Protein AF-A0A803MHX6-F1 (afdb_monomer_lite)

Secondary structure (DSSP, 8-state):
--HHHHHHHHHHHHHHHHHS------SS-HHHHHHHHHTTHHHHTT-SS--HHHHHHHHHHHHH--SHHHHHHHHHHHHHHHHTSTT--HHHHHHHHHHTT---SS---TT--TTTTTTS--HHHHHHHHHHHHHHHHHS-----S--HHHHHHHHGGGHHHHHH-----HHHHHHHHHHHHH--SHHHHHHHHHHHHHHHHH-TT--HHHHHHHHHHTT---SS--STT--TTTT-TTTHHHHTTS-SS--

pLDDT: mean 70.1, std 17.52, range [28.67, 94.94]

Structure (mmCIF, N/CA/C/O backbone):
data_AF-A0A803MHX6-F1
#
_entry.id   AF-A0A803MHX6-F1
#
loop_
_atom_site.group_PDB
_atom_site.id
_atom_site.type_symbol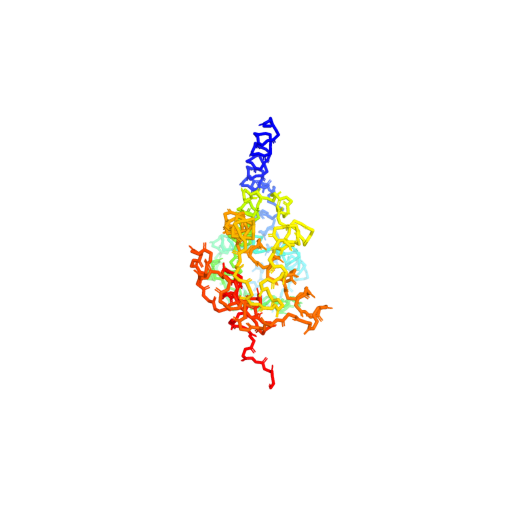
_atom_site.label_atom_id
_atom_site.label_alt_id
_atom_site.label_comp_id
_atom_site.label_asym_id
_atom_site.label_entity_id
_atom_site.label_seq_id
_atom_site.pdbx_PDB_ins_code
_atom_site.Cartn_x
_atom_site.Cartn_y
_atom_site.Cartn_z
_atom_site.occupancy
_atom_site.B_iso_or_equiv
_atom_site.auth_seq_id
_atom_site.auth_comp_id
_atom_site.auth_asym_id
_atom_site.auth_atom_id
_atom_site.pdbx_PDB_model_num
ATOM 1 N N . MET A 1 1 ? 0.413 21.557 -20.824 1.00 46.34 1 MET A N 1
ATOM 2 C CA . MET A 1 1 ? 0.886 22.165 -19.553 1.00 46.34 1 MET A CA 1
ATOM 3 C C . MET A 1 1 ? -0.230 22.762 -18.683 1.00 46.34 1 MET A C 1
ATOM 5 O O . MET A 1 1 ? 0.025 22.989 -17.513 1.00 46.34 1 MET A O 1
ATOM 9 N N . ALA A 1 2 ? -1.461 22.964 -19.183 1.00 40.88 2 ALA A N 1
ATOM 10 C CA . ALA A 1 2 ? -2.566 23.498 -18.371 1.00 40.88 2 ALA A CA 1
ATOM 11 C C . ALA A 1 2 ? -3.253 22.456 -17.456 1.00 40.88 2 ALA A C 1
ATOM 13 O O . ALA A 1 2 ? -3.789 22.815 -16.417 1.00 40.88 2 ALA A O 1
ATOM 14 N N . SER A 1 3 ? -3.207 21.162 -17.794 1.00 55.03 3 SER A N 1
ATOM 15 C CA . SER A 1 3 ? -3.986 20.115 -17.104 1.00 55.03 3 SER A CA 1
ATOM 16 C C . SER A 1 3 ? -3.414 19.684 -15.737 1.00 55.03 3 SER A C 1
ATOM 18 O O . SER A 1 3 ? -4.144 19.227 -14.862 1.00 55.03 3 SER A O 1
ATOM 20 N N . SER A 1 4 ? -2.113 19.889 -15.503 1.00 54.47 4 SER A N 1
ATOM 21 C CA . SER A 1 4 ? -1.442 19.481 -14.259 1.00 54.47 4 SER A CA 1
ATOM 22 C C . SER A 1 4 ? -1.784 20.373 -13.063 1.00 54.47 4 SER A C 1
ATOM 24 O O . SER A 1 4 ? -1.785 19.899 -11.929 1.00 54.47 4 SER A O 1
ATOM 26 N N . ALA A 1 5 ? -2.100 21.651 -13.299 1.00 54.19 5 ALA A N 1
ATOM 27 C CA . ALA A 1 5 ? -2.537 22.568 -12.250 1.00 54.19 5 ALA A CA 1
ATOM 28 C C . ALA A 1 5 ? -3.951 22.218 -11.763 1.00 54.19 5 ALA A C 1
ATOM 30 O O . ALA A 1 5 ? -4.177 22.150 -10.558 1.00 54.19 5 ALA A O 1
ATOM 31 N N . PHE A 1 6 ? -4.867 21.900 -12.687 1.00 58.47 6 PHE A N 1
ATOM 32 C CA . PHE A 1 6 ? -6.221 21.449 -12.354 1.00 58.47 6 PHE A CA 1
ATOM 33 C C . PHE A 1 6 ? -6.221 20.111 -11.610 1.00 58.47 6 PHE A C 1
ATOM 35 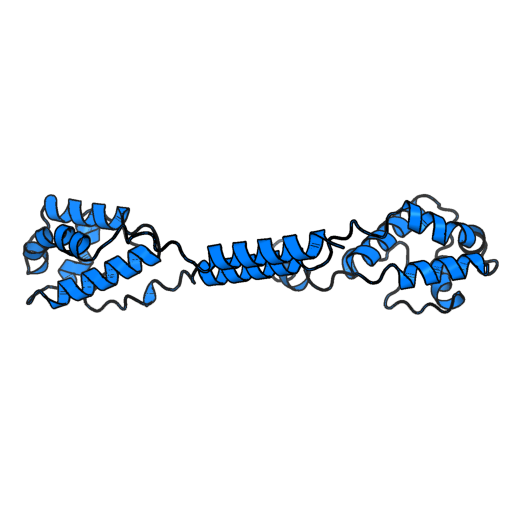O O . PHE A 1 6 ? -6.961 19.964 -10.643 1.00 58.47 6 PHE A O 1
ATOM 42 N N . LEU A 1 7 ? -5.350 19.167 -11.988 1.00 55.22 7 LEU A N 1
ATOM 43 C CA . LEU A 1 7 ? -5.236 17.877 -11.298 1.00 55.22 7 LEU A CA 1
ATOM 44 C C . LEU A 1 7 ? -4.686 18.028 -9.868 1.00 55.22 7 LEU A C 1
ATOM 46 O O . LEU A 1 7 ? -5.202 17.414 -8.939 1.00 55.22 7 LEU A O 1
ATOM 50 N N . LYS A 1 8 ? -3.682 18.895 -9.667 1.00 53.91 8 LYS A N 1
ATOM 51 C CA . LYS A 1 8 ? -3.151 19.225 -8.331 1.00 53.91 8 LYS A CA 1
ATOM 52 C C . LYS A 1 8 ? -4.200 19.895 -7.449 1.00 53.91 8 LYS A C 1
ATOM 54 O O . LYS A 1 8 ? -4.298 19.562 -6.272 1.00 53.91 8 LYS A O 1
ATOM 59 N N . LEU A 1 9 ? -4.989 20.805 -8.019 1.00 58.28 9 LEU A N 1
ATOM 60 C CA . LEU A 1 9 ? -6.058 21.495 -7.303 1.00 58.28 9 LEU A CA 1
ATOM 61 C C . LEU A 1 9 ? -7.204 20.530 -6.966 1.00 58.28 9 LEU A C 1
ATOM 63 O O . LEU A 1 9 ? -7.687 20.543 -5.842 1.00 58.28 9 LEU A O 1
ATOM 67 N N . ALA A 1 10 ? -7.561 19.618 -7.875 1.00 62.84 10 ALA A N 1
ATOM 68 C CA . ALA A 1 10 ? -8.545 18.565 -7.628 1.00 62.84 10 ALA A CA 1
ATOM 69 C C . ALA A 1 10 ? -8.086 17.572 -6.547 1.00 62.84 10 ALA A C 1
ATOM 71 O O . ALA A 1 10 ? -8.866 17.248 -5.657 1.00 62.84 10 ALA A O 1
ATOM 72 N N . CYS A 1 11 ? -6.820 17.136 -6.558 1.00 58.78 11 CYS A N 1
ATOM 73 C CA . CYS A 1 11 ? -6.251 16.300 -5.492 1.00 58.78 11 CYS A CA 1
ATOM 74 C C . CYS A 1 11 ? -6.199 17.030 -4.146 1.00 58.78 11 CYS A C 1
ATOM 76 O O . CYS A 1 11 ? -6.505 16.427 -3.122 1.00 58.78 11 CYS A O 1
ATOM 78 N N . ALA A 1 12 ? -5.842 18.316 -4.130 1.00 59.72 12 ALA A N 1
ATOM 79 C CA . ALA A 1 12 ? -5.844 19.120 -2.911 1.00 59.72 12 ALA A CA 1
ATOM 80 C C . ALA A 1 12 ? -7.266 19.309 -2.360 1.00 59.72 12 ALA A C 1
ATOM 82 O O . ALA A 1 12 ? -7.477 19.144 -1.165 1.00 59.72 12 ALA A O 1
ATOM 83 N N . VAL A 1 13 ? -8.251 19.571 -3.226 1.00 62.59 13 VAL A N 1
ATOM 84 C CA . VAL A 1 13 ? -9.670 19.673 -2.850 1.00 62.59 13 VAL A CA 1
ATOM 85 C C . VAL A 1 13 ? -10.211 18.325 -2.364 1.00 62.59 13 VAL A C 1
ATOM 87 O O . VAL A 1 13 ? -10.892 18.291 -1.345 1.00 62.59 13 VAL A O 1
ATOM 90 N N . LEU A 1 14 ? -9.857 17.210 -3.012 1.00 59.41 14 LEU A N 1
ATOM 91 C CA . LEU A 1 14 ? -10.190 15.858 -2.546 1.00 59.41 14 LEU A CA 1
ATOM 92 C C . LEU A 1 14 ? -9.554 15.558 -1.184 1.00 59.41 14 LEU A C 1
ATOM 94 O O . LEU A 1 14 ? -10.236 15.051 -0.301 1.00 59.41 14 LEU A O 1
ATOM 98 N N . MET A 1 15 ? -8.284 15.912 -0.968 1.00 56.22 15 MET A N 1
ATOM 99 C CA . MET A 1 15 ? -7.642 15.774 0.343 1.00 56.22 15 MET A CA 1
ATOM 100 C C . MET A 1 15 ? -8.303 16.666 1.397 1.00 56.22 15 MET A C 1
ATOM 102 O O . MET A 1 15 ? -8.534 16.203 2.510 1.00 56.22 15 MET A O 1
ATOM 106 N N . CYS A 1 16 ? -8.693 17.895 1.054 1.00 51.19 16 CYS A N 1
ATOM 107 C CA . CYS A 1 16 ? -9.491 18.741 1.937 1.00 51.19 16 CYS A CA 1
ATOM 108 C C . CYS A 1 16 ? -10.850 18.104 2.259 1.00 51.19 16 CYS A C 1
ATOM 110 O O . CYS A 1 16 ? -11.237 18.116 3.418 1.00 51.19 16 CYS A O 1
ATOM 112 N N . MET A 1 17 ? -11.534 17.471 1.300 1.00 53.25 17 MET A N 1
ATOM 113 C CA . MET A 1 17 ? -12.791 16.750 1.554 1.00 53.25 17 MET A CA 1
ATOM 114 C C . MET A 1 17 ? -12.619 15.457 2.363 1.00 53.25 17 MET A C 1
ATOM 116 O O . MET A 1 17 ? -13.567 15.033 3.008 1.00 53.25 17 MET A O 1
ATOM 120 N N . VAL A 1 18 ? -11.437 14.832 2.362 1.00 50.69 18 VAL A N 1
ATOM 121 C CA . VAL A 1 18 ? -11.137 13.666 3.219 1.00 50.69 18 VAL A CA 1
ATOM 122 C C . VAL A 1 18 ? -10.707 14.090 4.633 1.00 50.69 18 VAL A C 1
ATOM 124 O O . VAL A 1 18 ? -10.944 13.350 5.587 1.00 50.69 18 VAL A O 1
ATOM 127 N N . VAL A 1 19 ? -10.088 15.269 4.789 1.00 47.16 19 VAL A N 1
ATOM 128 C CA . VAL A 1 19 ? -9.685 15.845 6.092 1.00 47.16 19 VAL A CA 1
ATOM 129 C C . VAL A 1 19 ? -10.846 16.544 6.794 1.00 47.16 19 VAL A C 1
ATOM 131 O O . VAL A 1 19 ? -10.909 16.537 8.024 1.00 47.16 19 VAL A O 1
ATOM 134 N N . ILE A 1 20 ? -11.803 17.083 6.038 1.00 43.75 20 ILE A N 1
ATOM 135 C CA . ILE A 1 20 ? -13.135 17.346 6.566 1.00 43.75 20 ILE A CA 1
ATOM 136 C C . ILE A 1 20 ? -13.769 15.967 6.699 1.00 43.75 20 ILE A C 1
ATOM 138 O O . ILE A 1 20 ? -14.484 15.502 5.813 1.00 43.75 20 ILE A O 1
ATOM 142 N N . ALA A 1 21 ? -13.470 15.278 7.806 1.00 42.03 21 ALA A N 1
ATOM 143 C CA . ALA A 1 21 ? -14.357 14.234 8.281 1.00 42.03 21 ALA A CA 1
ATOM 144 C C . ALA A 1 21 ? -15.771 14.785 8.084 1.00 42.03 21 ALA A C 1
ATOM 146 O O . ALA A 1 21 ? -15.996 15.948 8.455 1.00 42.03 21 ALA A O 1
ATOM 147 N N . PRO A 1 22 ? -16.722 14.030 7.502 1.00 37.47 22 PRO A N 1
ATOM 148 C CA . PRO A 1 22 ? -18.087 14.381 7.787 1.00 37.47 22 PRO A CA 1
ATOM 149 C C . PRO A 1 22 ? -18.092 14.493 9.308 1.00 37.47 22 PRO A C 1
ATOM 151 O O . PRO A 1 22 ? -17.753 13.544 10.023 1.00 37.47 22 PRO A O 1
ATOM 154 N N . HIS A 1 23 ? -18.409 15.680 9.809 1.00 40.53 23 HIS A N 1
ATOM 155 C CA . HIS A 1 23 ? -19.139 15.760 11.046 1.00 40.53 23 HIS A CA 1
ATOM 156 C C . HIS A 1 23 ? -20.421 14.998 10.709 1.00 40.53 23 HIS A C 1
ATOM 158 O O . HIS A 1 23 ? -21.423 15.581 10.316 1.00 40.53 23 HIS A O 1
ATOM 164 N N . ALA A 1 24 ? -20.319 13.666 10.677 1.00 38.31 24 ALA A N 1
ATOM 165 C CA . ALA A 1 24 ? -21.435 12.779 10.723 1.00 38.31 24 ALA A CA 1
ATOM 166 C C . ALA A 1 24 ? -22.018 13.187 12.053 1.00 38.31 24 ALA A C 1
ATOM 168 O O . ALA A 1 24 ? -21.414 12.958 13.105 1.00 38.31 24 ALA A O 1
ATOM 169 N N . GLU A 1 25 ? -23.076 13.984 11.959 1.00 38.53 25 GLU A N 1
ATOM 170 C CA . GLU A 1 25 ? -23.939 14.324 13.063 1.00 38.53 25 GLU A CA 1
ATOM 171 C C . GLU A 1 25 ? -24.036 13.058 13.896 1.00 38.53 25 GLU A C 1
ATOM 173 O O . GLU A 1 25 ? -24.409 12.009 13.367 1.00 38.53 25 GLU A O 1
ATOM 178 N N . ALA A 1 26 ? -23.496 13.112 15.115 1.00 42.78 26 ALA A N 1
ATOM 179 C CA . ALA A 1 26 ? -23.246 11.925 15.905 1.00 42.78 26 ALA A CA 1
ATOM 180 C C . ALA A 1 26 ? -24.560 11.149 16.027 1.00 42.78 26 ALA A C 1
ATOM 182 O O . ALA A 1 26 ? -25.435 11.529 16.804 1.00 42.78 26 ALA A O 1
ATOM 183 N N . ALA A 1 27 ? -24.711 10.073 15.246 1.00 54.09 27 ALA A N 1
ATOM 184 C CA . ALA A 1 27 ? -25.903 9.233 15.301 1.00 54.09 27 ALA A CA 1
ATOM 185 C C . ALA A 1 27 ? -26.072 8.662 16.721 1.00 54.09 27 ALA A C 1
ATOM 187 O O . ALA A 1 27 ? -27.183 8.394 17.172 1.00 54.09 27 ALA A O 1
ATOM 188 N N . LEU A 1 28 ? -24.960 8.557 17.457 1.00 68.31 28 LEU A N 1
ATOM 189 C CA . LEU A 1 28 ? -24.906 8.279 18.881 1.00 68.31 28 LEU A CA 1
ATOM 190 C C . LEU A 1 28 ? -24.590 9.529 19.703 1.00 68.31 28 LEU A C 1
ATOM 192 O O . LEU A 1 28 ? -23.456 9.999 19.760 1.00 68.31 28 LEU A O 1
ATOM 196 N N . THR A 1 29 ? -25.595 10.010 20.428 1.00 79.88 29 THR A N 1
ATOM 197 C CA . THR A 1 29 ? -25.448 11.045 21.457 1.00 79.88 29 THR A CA 1
ATOM 198 C C . THR A 1 29 ? -25.485 10.432 22.853 1.00 79.88 29 THR A C 1
ATOM 200 O O . THR A 1 29 ? -26.153 9.420 23.082 1.00 79.88 29 THR A O 1
ATOM 203 N N . CYS A 1 30 ? -24.841 11.075 23.833 1.00 79.44 30 CYS A N 1
ATOM 204 C CA . CYS A 1 30 ? -24.903 10.608 25.221 1.00 79.44 30 CYS A CA 1
ATOM 205 C C . CYS A 1 30 ? -26.328 10.570 25.779 1.00 79.44 30 CYS A C 1
ATOM 207 O O . CYS A 1 30 ? -26.633 9.704 26.589 1.00 79.44 30 CYS A O 1
ATOM 209 N N . SER A 1 31 ? -27.224 11.441 25.309 1.00 79.94 31 SER A N 1
ATOM 210 C CA . SER A 1 31 ? -28.640 11.409 25.690 1.00 79.94 31 SER A CA 1
ATOM 211 C C . SER A 1 31 ? -29.326 10.108 25.265 1.00 79.94 31 SER A C 1
ATOM 213 O O . SER A 1 31 ? -30.117 9.556 26.028 1.00 79.94 31 SER A O 1
ATOM 215 N N . THR A 1 32 ? -28.986 9.588 24.081 1.00 80.62 32 THR A N 1
ATOM 216 C CA . THR A 1 32 ? -29.493 8.298 23.583 1.00 80.62 32 THR A CA 1
ATOM 217 C C . THR A 1 32 ? -28.956 7.152 24.437 1.00 80.62 32 THR A C 1
ATOM 219 O O . THR A 1 32 ? -29.725 6.334 24.933 1.00 80.62 32 THR A O 1
ATOM 222 N N . VAL A 1 33 ? -27.652 7.173 24.728 1.00 82.38 33 VAL A N 1
ATOM 223 C CA . VAL A 1 33 ? -26.986 6.171 25.575 1.00 82.38 33 VAL A CA 1
ATOM 224 C C . VAL A 1 33 ? -27.574 6.118 26.984 1.00 82.38 33 VAL A C 1
ATOM 226 O O . VAL A 1 33 ? -27.885 5.043 27.496 1.00 82.38 33 VAL A O 1
ATOM 229 N N . THR A 1 34 ? -27.770 7.277 27.608 1.00 82.69 34 THR A N 1
ATOM 230 C CA . THR A 1 34 ? -28.359 7.372 28.946 1.00 82.69 34 THR A CA 1
ATOM 231 C C . THR A 1 34 ? -29.802 6.879 28.952 1.00 82.69 34 THR A C 1
ATOM 233 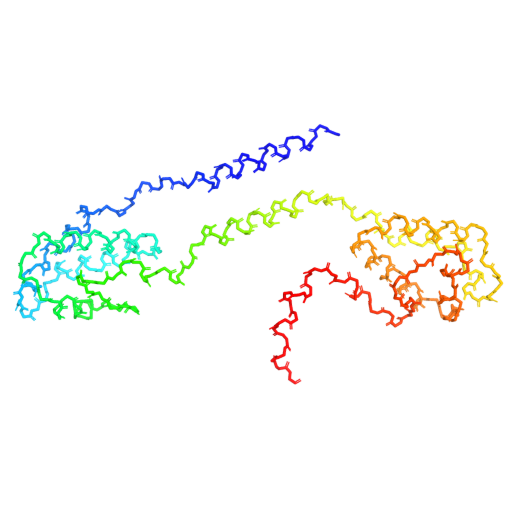O O . THR A 1 34 ? -30.197 6.175 29.878 1.00 82.69 34 THR A O 1
ATOM 236 N N . LYS A 1 35 ? -30.585 7.193 27.913 1.00 83.56 35 LYS A N 1
ATOM 237 C CA . LYS A 1 35 ? -31.969 6.719 27.777 1.00 83.56 35 LYS A CA 1
ATOM 238 C C . LYS A 1 35 ? -32.038 5.193 27.684 1.00 83.56 35 LYS A C 1
ATOM 240 O O . LYS A 1 35 ? -32.853 4.590 28.380 1.00 83.56 35 LYS A O 1
ATOM 245 N N . ASP A 1 36 ? -31.168 4.585 26.882 1.00 82.75 36 ASP A N 1
ATOM 246 C CA . ASP A 1 36 ? -31.127 3.132 26.684 1.00 82.75 36 ASP A CA 1
ATOM 247 C C . ASP A 1 36 ? -30.695 2.375 27.956 1.00 82.75 36 ASP A C 1
ATOM 249 O O . ASP A 1 36 ? -31.149 1.258 28.201 1.00 82.75 36 ASP A O 1
ATOM 253 N N . ILE A 1 37 ? -29.865 2.990 28.808 1.00 84.25 37 ILE A N 1
ATOM 254 C CA . ILE A 1 37 ? -29.356 2.389 30.058 1.00 84.25 37 ILE A CA 1
ATOM 255 C C . ILE A 1 37 ? -30.213 2.742 31.280 1.00 84.25 37 ILE A C 1
ATOM 257 O O . ILE A 1 37 ? -30.131 2.056 32.299 1.00 84.25 37 ILE A O 1
ATOM 261 N N . ALA A 1 38 ? -31.075 3.761 31.210 1.00 85.75 38 ALA A N 1
ATOM 262 C CA . ALA A 1 38 ? -31.893 4.198 32.346 1.00 85.75 38 ALA A CA 1
ATOM 263 C C . ALA A 1 38 ? -32.719 3.049 32.954 1.00 85.75 38 ALA A C 1
ATOM 265 O O . ALA A 1 38 ? -32.806 2.911 34.173 1.00 85.75 38 ALA A O 1
ATOM 266 N N . GLN A 1 39 ? -33.251 2.166 32.105 1.00 87.31 39 GLN A N 1
ATOM 267 C CA . GLN A 1 39 ? -34.034 0.997 32.524 1.00 87.31 39 GLN A CA 1
ATOM 268 C C . GLN A 1 39 ? -33.186 -0.106 33.183 1.00 87.31 39 GLN A C 1
ATOM 270 O O . GLN A 1 39 ? -33.729 -1.023 33.796 1.00 87.31 39 GLN A O 1
ATOM 275 N N . CYS A 1 40 ? -31.858 -0.026 33.081 1.00 86.75 40 CYS A N 1
ATOM 276 C CA . CYS A 1 40 ? -30.922 -0.966 33.688 1.00 86.75 40 CYS A CA 1
ATOM 277 C C . CYS A 1 40 ? -30.521 -0.587 35.116 1.00 86.75 40 CYS A C 1
ATOM 279 O O . CYS A 1 40 ? -29.974 -1.432 35.822 1.00 86.75 40 CYS A O 1
ATOM 281 N N . ILE A 1 41 ? -30.797 0.644 35.568 1.00 87.81 41 ILE A N 1
ATOM 282 C CA . ILE A 1 41 ? -30.322 1.156 36.864 1.00 87.81 41 ILE A CA 1
ATOM 283 C C . ILE A 1 41 ? -30.757 0.251 38.024 1.00 87.81 41 ILE A C 1
ATOM 285 O O . ILE A 1 41 ? -29.935 -0.068 38.877 1.00 87.81 41 ILE A O 1
ATOM 289 N N . SER A 1 42 ? -32.002 -0.232 38.041 1.00 88.12 42 SER A N 1
ATOM 290 C CA . SER A 1 42 ? -32.497 -1.109 39.115 1.00 88.12 42 SER A CA 1
ATOM 291 C C . SER A 1 42 ? -31.700 -2.412 39.233 1.00 88.12 42 SER A C 1
ATOM 293 O O . SER A 1 42 ? -31.364 -2.839 40.335 1.00 88.12 42 SER A O 1
ATOM 295 N N . TYR A 1 43 ? -31.335 -3.023 38.103 1.00 89.00 43 TYR A N 1
ATOM 296 C CA . TYR A 1 43 ? -30.475 -4.208 38.087 1.00 89.00 43 TYR A CA 1
ATOM 297 C C . TYR A 1 43 ? -29.035 -3.863 38.484 1.00 89.00 43 TYR A C 1
ATOM 299 O O . TYR A 1 43 ? -28.428 -4.551 39.304 1.00 89.00 43 TYR A O 1
ATOM 307 N N . LEU A 1 44 ? -28.505 -2.761 37.950 1.00 88.12 44 LEU A N 1
ATOM 308 C CA . LEU A 1 44 ? -27.147 -2.307 38.237 1.00 88.12 44 LEU A CA 1
ATOM 309 C C . LEU A 1 44 ? -26.944 -1.908 39.704 1.00 88.12 44 LEU A C 1
ATOM 311 O O . LEU A 1 44 ? -25.816 -1.951 40.172 1.00 88.12 44 LEU A O 1
ATOM 315 N N . LYS A 1 45 ? -28.003 -1.557 40.443 1.00 88.31 45 LYS A N 1
ATOM 316 C CA . LYS A 1 45 ? -27.952 -1.258 41.886 1.00 88.31 45 LYS A CA 1
ATOM 317 C C . LYS A 1 45 ? -28.180 -2.474 42.793 1.00 88.31 45 LYS A C 1
ATOM 319 O O . LYS A 1 45 ? -28.322 -2.306 44.000 1.00 88.31 45 LYS A O 1
ATOM 324 N N . GLY A 1 46 ? -28.234 -3.682 42.231 1.00 86.12 46 GLY A N 1
ATOM 325 C CA . GLY A 1 46 ? -28.354 -4.923 43.003 1.00 86.12 46 GLY A CA 1
ATOM 326 C C . GLY A 1 46 ? -29.594 -5.761 42.704 1.00 86.12 46 GLY A C 1
ATOM 327 O O . GLY A 1 46 ? -29.758 -6.805 43.325 1.00 86.12 46 GLY A O 1
ATOM 328 N N . GLY A 1 47 ? -30.439 -5.368 41.745 1.00 88.38 47 GLY A N 1
ATOM 329 C CA . GLY A 1 47 ? -31.574 -6.191 41.325 1.00 88.38 47 GLY A CA 1
ATOM 330 C C . GLY A 1 47 ? -31.162 -7.583 40.821 1.00 88.38 47 GLY A C 1
ATOM 331 O O . GLY A 1 47 ? -30.041 -7.803 40.342 1.00 88.38 47 GLY A O 1
ATOM 332 N N . ASP A 1 48 ? -32.080 -8.544 40.916 1.00 86.25 48 ASP A N 1
ATOM 333 C CA . ASP A 1 48 ? -31.809 -9.948 40.589 1.00 86.25 48 ASP A CA 1
ATOM 334 C C . ASP A 1 48 ? -31.575 -10.185 39.092 1.00 86.25 48 ASP A C 1
ATOM 336 O O . ASP A 1 48 ? -30.669 -10.934 38.711 1.00 86.25 48 ASP A O 1
ATOM 340 N N . SER A 1 49 ? -32.354 -9.523 38.229 1.00 88.94 49 SER A N 1
ATOM 341 C CA . SER A 1 49 ? -32.257 -9.653 36.769 1.00 88.94 49 SER A CA 1
ATOM 342 C C . SER A 1 49 ? -32.582 -8.353 36.021 1.00 88.94 49 SER A C 1
ATOM 344 O O . SER A 1 49 ? -33.351 -7.532 36.526 1.00 88.94 49 SER A O 1
ATOM 346 N N . PRO A 1 50 ? -31.982 -8.137 34.833 1.00 90.75 50 PRO A N 1
ATOM 347 C CA . PRO A 1 50 ? -32.318 -7.005 33.980 1.00 90.75 50 PRO A CA 1
ATOM 348 C C . PRO A 1 50 ? -33.728 -7.162 33.403 1.00 90.75 50 PRO A C 1
ATOM 350 O O . PRO A 1 50 ? -34.158 -8.270 33.094 1.00 90.75 50 PRO A O 1
ATOM 353 N N . SER A 1 51 ? -34.438 -6.045 33.245 1.00 92.12 51 SER A N 1
ATOM 354 C CA . SER A 1 51 ? -35.733 -6.023 32.563 1.00 92.12 51 SER A CA 1
ATOM 355 C C . SER A 1 51 ? -35.574 -6.210 31.050 1.00 92.12 51 SER A C 1
ATOM 357 O O . SER A 1 51 ? -34.522 -5.905 30.480 1.00 92.12 51 SER A O 1
ATOM 359 N N . ASP A 1 52 ? -36.646 -6.617 30.368 1.00 90.81 52 ASP A N 1
ATOM 360 C CA . ASP A 1 52 ? -36.658 -6.698 28.901 1.00 90.81 52 ASP A CA 1
ATOM 361 C C . ASP A 1 52 ? -36.373 -5.341 28.246 1.00 90.81 52 ASP A C 1
ATOM 363 O O . ASP A 1 52 ? -35.675 -5.261 27.231 1.00 90.81 52 ASP A O 1
ATOM 367 N N . ALA A 1 53 ? -36.853 -4.255 28.860 1.00 89.62 53 ALA A N 1
ATOM 368 C CA . ALA A 1 53 ? -36.574 -2.892 28.420 1.00 89.62 53 ALA A CA 1
ATOM 369 C C . ALA A 1 53 ? -35.079 -2.552 28.538 1.00 89.62 53 ALA A C 1
ATOM 371 O O . ALA A 1 53 ? -34.500 -2.002 27.602 1.00 89.62 53 ALA A O 1
ATOM 372 N N . CYS A 1 54 ? -34.433 -2.944 29.642 1.00 91.06 54 CYS A N 1
ATOM 373 C CA . CYS A 1 54 ? -32.988 -2.802 29.807 1.00 91.06 54 CYS A CA 1
ATOM 374 C C . CYS A 1 54 ? -32.224 -3.583 28.730 1.00 91.06 54 CYS A C 1
ATOM 376 O O . CYS A 1 54 ? -31.365 -3.030 28.043 1.00 91.06 54 CYS A O 1
ATOM 378 N N . CYS A 1 55 ? -32.563 -4.855 28.519 1.00 92.44 55 CYS A N 1
ATOM 379 C CA . CYS A 1 55 ? -31.875 -5.664 27.518 1.00 92.44 55 CYS A CA 1
ATOM 380 C C . CYS A 1 55 ? -32.120 -5.193 26.083 1.00 92.44 55 CYS A C 1
ATOM 382 O O . CYS A 1 55 ? -31.228 -5.316 25.241 1.00 92.44 55 CYS A O 1
ATOM 384 N N . SER A 1 56 ? -33.286 -4.614 25.804 1.00 90.81 56 SER A N 1
ATOM 385 C CA . SER A 1 56 ? -33.567 -3.960 24.525 1.00 90.81 56 SER A CA 1
ATOM 386 C C . SER A 1 56 ? -32.656 -2.751 24.317 1.00 90.81 56 SER A C 1
ATOM 388 O O . SER A 1 56 ? -32.021 -2.657 23.270 1.00 90.81 56 SER A O 1
ATOM 390 N N . GLY A 1 57 ? -32.490 -1.898 25.333 1.00 87.56 57 GLY A N 1
ATOM 391 C CA . GLY A 1 57 ? -31.548 -0.775 25.293 1.00 87.56 57 GLY A CA 1
ATOM 392 C C . GLY A 1 57 ? -30.101 -1.218 25.052 1.00 87.56 57 GLY A C 1
ATOM 393 O O . GLY A 1 57 ? -29.423 -0.687 24.176 1.00 87.56 57 GLY A O 1
ATOM 394 N N . VAL A 1 58 ? -29.638 -2.270 25.735 1.00 87.88 58 VAL A N 1
ATOM 395 C CA . VAL A 1 58 ? -28.284 -2.828 25.530 1.00 87.88 58 VAL A CA 1
ATOM 396 C C . VAL A 1 58 ? -28.090 -3.355 24.100 1.00 87.88 58 VAL A C 1
ATOM 398 O O . VAL A 1 58 ? -27.032 -3.152 23.499 1.00 87.88 58 VAL A O 1
ATOM 401 N N . LYS A 1 59 ? -29.102 -4.011 23.518 1.00 87.25 59 LYS A N 1
ATOM 402 C CA . LYS A 1 59 ? -29.061 -4.488 22.123 1.00 87.25 59 LYS A CA 1
ATOM 403 C C . LYS A 1 59 ? -29.052 -3.333 21.123 1.00 87.25 59 LYS A C 1
ATOM 405 O O . LYS A 1 59 ? -28.272 -3.377 20.171 1.00 87.25 59 LYS A O 1
ATOM 410 N N . THR A 1 60 ? -29.858 -2.299 21.355 1.00 85.44 60 THR A N 1
ATOM 411 C CA . THR A 1 60 ? -29.855 -1.068 20.553 1.00 85.44 60 THR A CA 1
ATOM 412 C C . THR A 1 60 ? -28.480 -0.419 20.582 1.00 85.44 60 THR A C 1
ATOM 414 O O . THR A 1 60 ? -27.911 -0.154 19.526 1.00 85.44 60 THR A O 1
ATOM 417 N N . LEU A 1 61 ? -27.874 -0.281 21.764 1.00 82.50 61 LEU A N 1
ATOM 418 C CA . LEU A 1 61 ? -26.527 0.271 21.898 1.00 82.50 61 LEU A CA 1
ATOM 419 C C . LEU A 1 61 ? -25.477 -0.543 21.152 1.00 82.50 61 LEU A C 1
ATOM 421 O O . LEU A 1 61 ? -24.615 0.043 20.508 1.00 82.50 61 LEU A O 1
ATOM 425 N N . LYS A 1 62 ? -25.564 -1.877 21.169 1.00 83.12 62 LYS A N 1
ATOM 426 C CA . LYS A 1 62 ? -24.685 -2.735 20.359 1.00 83.12 62 LYS A CA 1
ATOM 427 C C . LYS A 1 62 ? -24.840 -2.455 18.859 1.00 83.12 62 LYS A C 1
ATOM 429 O O . LYS A 1 62 ? -23.843 -2.434 18.145 1.00 83.12 62 LYS A O 1
ATOM 434 N N . SER A 1 63 ? -26.073 -2.270 18.387 1.00 81.44 63 SER A N 1
ATOM 435 C CA . SER A 1 63 ? -26.361 -1.983 16.976 1.00 81.44 63 SER A CA 1
ATOM 436 C C . SER A 1 63 ? -25.850 -0.605 16.562 1.00 81.44 63 SER A C 1
ATOM 438 O O . SER A 1 63 ? -25.277 -0.455 15.484 1.00 81.44 63 SER A O 1
ATOM 440 N N . LEU A 1 64 ? -26.043 0.398 17.418 1.00 76.88 64 LEU A N 1
ATOM 441 C CA . LEU A 1 64 ? -25.597 1.763 17.167 1.00 76.88 64 LEU A CA 1
ATOM 442 C C . LEU A 1 64 ? -24.069 1.880 17.267 1.00 76.88 64 LEU A C 1
ATOM 444 O O . LEU A 1 64 ? -23.445 2.531 16.438 1.00 76.88 64 LEU A O 1
ATOM 448 N N . ALA A 1 65 ? -23.441 1.195 18.226 1.00 75.75 65 ALA A N 1
ATOM 449 C CA . ALA A 1 65 ? -21.993 1.182 18.432 1.00 75.75 65 ALA A CA 1
ATOM 450 C C . ALA A 1 65 ? -21.272 0.201 17.490 1.00 75.75 65 ALA A C 1
ATOM 452 O O . ALA A 1 65 ? -20.487 -0.652 17.918 1.00 75.75 65 ALA A O 1
ATOM 453 N N . SER A 1 66 ? -21.546 0.307 16.189 1.00 73.00 66 SER A N 1
ATOM 454 C CA . SER A 1 66 ? -20.969 -0.581 15.175 1.00 73.00 66 SER A CA 1
ATOM 455 C C . SER A 1 66 ? -19.527 -0.204 14.820 1.00 73.00 66 SER A C 1
ATOM 457 O O . SER A 1 66 ? -18.696 -1.090 14.596 1.00 73.00 66 SER A O 1
ATOM 459 N N . THR A 1 67 ? -19.189 1.089 14.830 1.00 69.12 67 THR A N 1
ATOM 460 C CA . THR A 1 67 ? -17.841 1.573 14.494 1.00 69.12 67 THR A CA 1
ATOM 461 C C . THR A 1 67 ? -16.965 1.787 15.739 1.00 69.12 67 THR A C 1
ATOM 463 O O . THR A 1 67 ? -17.479 1.924 16.850 1.00 69.12 67 THR A O 1
ATOM 466 N N . PRO A 1 68 ? -15.625 1.817 15.605 1.00 68.12 68 PRO A N 1
ATOM 467 C CA . PRO A 1 68 ? -14.727 2.150 16.717 1.00 68.12 68 PRO A CA 1
ATOM 468 C C . PRO A 1 68 ? -14.989 3.533 17.329 1.00 68.12 68 PRO A C 1
ATOM 470 O O . PRO A 1 68 ? -14.862 3.704 18.541 1.00 68.12 68 PRO A O 1
ATOM 473 N N . GLU A 1 69 ? -15.370 4.508 16.505 1.00 70.69 69 GLU A N 1
ATOM 474 C CA . GLU A 1 69 ? -15.693 5.869 16.939 1.00 70.69 69 GLU A CA 1
ATOM 475 C C . GLU A 1 69 ? -16.990 5.879 17.751 1.00 70.69 69 GLU A C 1
ATOM 477 O O . GLU A 1 69 ? -17.009 6.401 18.866 1.00 70.69 69 GLU A O 1
ATOM 482 N N . ASP A 1 70 ? -18.025 5.188 17.273 1.00 75.31 70 ASP A N 1
ATOM 483 C CA . ASP A 1 70 ? -19.289 5.033 17.997 1.00 75.31 70 ASP A CA 1
ATOM 484 C C . ASP A 1 70 ? -19.108 4.290 19.324 1.00 75.31 70 ASP A C 1
ATOM 486 O O . ASP A 1 70 ? -19.668 4.687 20.344 1.00 75.31 70 ASP A O 1
ATOM 490 N N . LYS A 1 71 ? -18.276 3.240 19.347 1.00 76.75 71 LYS A N 1
ATOM 491 C CA . LYS A 1 71 ? -17.924 2.505 20.575 1.00 76.75 71 LYS A CA 1
ATOM 492 C C . LYS A 1 71 ? -17.222 3.401 21.584 1.00 76.75 71 LYS A C 1
ATOM 494 O O . LYS A 1 71 ? -17.517 3.320 22.776 1.00 76.75 71 LYS A O 1
ATOM 499 N N . LYS A 1 72 ? -16.317 4.271 21.124 1.00 74.19 72 LYS A N 1
ATOM 500 C CA . LYS A 1 72 ? -15.627 5.242 21.981 1.00 74.19 72 LYS A CA 1
ATOM 501 C C . LYS A 1 72 ? -16.608 6.269 22.542 1.00 74.19 72 LYS A C 1
ATOM 503 O O . LYS A 1 72 ? -16.585 6.531 23.744 1.00 74.19 72 LYS A O 1
ATOM 508 N N . THR A 1 73 ? -17.490 6.806 21.703 1.00 79.25 73 THR A N 1
ATOM 509 C CA . THR A 1 73 ? -18.539 7.745 22.117 1.00 79.25 73 THR A CA 1
ATOM 510 C C . THR A 1 73 ? -19.472 7.100 23.135 1.00 79.25 73 THR A C 1
ATOM 512 O O . THR A 1 73 ? -19.617 7.622 24.238 1.00 79.25 73 THR A O 1
ATOM 515 N N . ALA A 1 74 ? -20.013 5.920 22.832 1.00 79.88 74 ALA A N 1
ATOM 516 C CA . ALA A 1 74 ? -20.862 5.165 23.746 1.00 79.88 74 ALA A CA 1
ATOM 517 C C . ALA A 1 74 ? -20.150 4.871 25.076 1.00 79.88 74 ALA A C 1
ATOM 519 O O . ALA A 1 74 ? -20.730 5.111 26.128 1.00 79.88 74 ALA A O 1
ATOM 520 N N . CYS A 1 75 ? -18.882 4.442 25.056 1.00 79.62 75 CYS A N 1
ATOM 521 C CA . CYS A 1 75 ? -18.099 4.197 26.272 1.00 79.62 75 CYS A CA 1
ATOM 522 C C . CYS A 1 75 ? -17.957 5.456 27.138 1.00 79.62 75 CYS A C 1
ATOM 524 O O . CYS A 1 75 ? -18.218 5.410 28.340 1.00 79.62 75 CYS A O 1
ATOM 526 N N . ASN A 1 76 ? -17.604 6.594 26.535 1.00 79.50 76 ASN A N 1
ATOM 527 C CA . ASN A 1 76 ? -17.477 7.858 27.263 1.00 79.50 76 ASN A CA 1
ATOM 528 C C . ASN A 1 76 ? -18.819 8.306 27.853 1.00 79.50 76 ASN A C 1
ATOM 530 O O . ASN A 1 76 ? -18.878 8.695 29.017 1.00 79.50 76 ASN A O 1
ATOM 534 N N . CYS A 1 77 ? -19.905 8.186 27.088 1.00 82.69 77 CYS A N 1
ATOM 535 C CA . CYS A 1 77 ? -21.247 8.505 27.563 1.00 82.69 77 CYS A CA 1
ATOM 536 C C . CYS A 1 77 ? -21.684 7.593 28.719 1.00 82.69 77 CYS A C 1
ATOM 538 O O . CYS A 1 77 ? -22.208 8.083 29.717 1.00 82.69 77 CYS A O 1
ATOM 540 N N . LEU A 1 78 ? -21.426 6.284 28.620 1.00 82.00 78 LEU A N 1
ATOM 541 C CA . LEU A 1 78 ? -21.698 5.312 29.683 1.00 82.00 78 LEU A CA 1
ATOM 542 C C . LEU A 1 78 ? -20.898 5.620 30.946 1.00 82.00 78 LEU A C 1
ATOM 544 O O . LEU A 1 78 ? -21.443 5.537 32.042 1.00 82.00 78 LEU A O 1
ATOM 548 N N . LYS A 1 79 ? -19.629 6.013 30.804 1.00 78.31 79 LYS A N 1
ATOM 549 C CA . LYS A 1 79 ? -18.776 6.416 31.927 1.00 78.31 79 LYS A CA 1
ATOM 550 C C . LYS A 1 79 ? -19.336 7.645 32.642 1.00 78.31 79 LYS A C 1
ATOM 552 O O . LYS A 1 79 ? -19.432 7.644 33.866 1.00 78.31 79 LYS A O 1
ATOM 557 N N . THR A 1 80 ? -19.748 8.668 31.894 1.00 79.69 80 THR A N 1
ATOM 558 C CA . THR A 1 80 ? -20.385 9.864 32.465 1.00 79.69 80 THR A CA 1
ATOM 559 C C . THR A 1 80 ? -21.711 9.524 33.144 1.00 79.69 80 THR A C 1
ATOM 561 O O . THR A 1 80 ? -21.932 9.940 34.277 1.00 79.69 80 THR A O 1
ATOM 564 N N . ALA A 1 81 ? -22.563 8.721 32.501 1.00 80.88 81 ALA A N 1
ATOM 565 C CA . ALA A 1 81 ? -23.833 8.286 33.078 1.00 80.88 81 ALA A CA 1
ATOM 566 C C . ALA A 1 81 ? -23.629 7.460 34.359 1.00 80.88 81 ALA A C 1
ATOM 568 O O . ALA A 1 81 ? -24.328 7.674 35.346 1.00 80.88 81 ALA A O 1
ATOM 569 N N . ALA A 1 82 ? -22.634 6.568 34.377 1.00 79.88 82 ALA A N 1
ATOM 570 C CA . ALA A 1 82 ? -22.281 5.780 35.554 1.00 79.88 82 ALA A CA 1
ATOM 571 C C . ALA A 1 82 ? -21.777 6.659 36.706 1.00 79.88 82 ALA A C 1
ATOM 573 O O . ALA A 1 82 ? -22.125 6.414 37.855 1.00 79.88 82 ALA A O 1
ATOM 574 N N . ALA A 1 83 ? -21.018 7.718 36.410 1.00 79.81 83 ALA A N 1
ATOM 575 C CA . ALA A 1 83 ? -20.587 8.684 37.420 1.00 79.81 83 ALA A CA 1
ATOM 576 C C . ALA A 1 83 ? -21.760 9.483 38.022 1.00 79.81 83 ALA A C 1
ATOM 578 O O . ALA A 1 83 ? -21.672 9.934 39.161 1.00 79.81 83 ALA A O 1
ATOM 579 N N . SER A 1 84 ? -22.862 9.649 37.283 1.00 79.38 84 SER A N 1
ATOM 580 C CA . SER A 1 84 ? -24.074 10.324 37.768 1.00 79.38 84 SER A CA 1
ATOM 581 C C . SER A 1 84 ? -24.977 9.444 38.641 1.00 79.38 84 SER A C 1
ATOM 583 O O . SER A 1 84 ? -25.946 9.953 39.202 1.00 79.38 84 SER A O 1
ATOM 585 N N . VAL A 1 85 ? -24.692 8.143 38.777 1.00 79.25 85 VAL A N 1
ATOM 586 C CA . VAL A 1 85 ? -25.513 7.208 39.561 1.00 79.25 85 VAL A CA 1
ATOM 587 C C . VAL A 1 85 ? -24.682 6.585 40.680 1.00 79.25 85 VAL A C 1
ATOM 589 O O . VAL A 1 85 ? -23.737 5.838 40.445 1.00 79.25 85 VAL A O 1
ATOM 592 N N . SER A 1 86 ? -25.065 6.853 41.927 1.00 80.75 86 SER A N 1
ATOM 593 C CA . SER A 1 86 ? -24.426 6.253 43.097 1.00 80.75 86 SER A CA 1
ATOM 594 C C . SER A 1 86 ? -24.948 4.838 43.381 1.00 80.75 86 SER A C 1
ATOM 596 O O . SER A 1 86 ? -26.131 4.528 43.195 1.00 80.75 86 SER A O 1
ATOM 598 N N . GLY A 1 87 ? -24.052 3.974 43.869 1.00 82.25 87 GLY A N 1
ATOM 599 C CA . GLY A 1 87 ? -24.380 2.602 44.272 1.00 82.25 87 GLY A CA 1
ATOM 600 C C . GLY A 1 87 ? -24.521 1.609 43.116 1.00 82.25 87 GLY A C 1
ATOM 601 O O . GLY A 1 87 ? -25.284 0.656 43.242 1.00 82.25 87 GLY A O 1
ATOM 602 N N . LEU A 1 88 ? -23.835 1.836 41.991 1.00 84.06 88 LEU A N 1
ATOM 603 C CA . LEU A 1 88 ? -23.739 0.847 40.916 1.00 84.06 88 LEU A CA 1
ATOM 604 C C . LEU A 1 88 ? -22.783 -0.291 41.302 1.00 84.06 88 LEU A C 1
ATOM 606 O O . LEU A 1 88 ? -21.666 -0.052 41.760 1.00 84.06 88 LEU A O 1
ATOM 610 N N . ASP A 1 89 ? -23.204 -1.522 41.043 1.00 80.75 89 ASP A N 1
ATOM 611 C CA . ASP A 1 89 ? -22.415 -2.736 41.201 1.00 80.75 89 ASP A CA 1
ATOM 612 C C . ASP A 1 89 ? -21.670 -3.048 39.890 1.00 80.75 89 ASP A C 1
ATOM 614 O O . ASP A 1 89 ? -22.265 -3.354 38.850 1.00 80.75 89 ASP A O 1
ATOM 618 N N . ALA A 1 90 ? -20.337 -2.968 39.935 1.00 78.12 90 ALA A N 1
ATOM 619 C CA . ALA A 1 90 ? -19.475 -3.219 38.781 1.00 78.12 90 ALA A CA 1
ATOM 620 C C . ALA A 1 90 ? -19.554 -4.673 38.274 1.00 78.12 90 ALA A C 1
ATOM 622 O O . ALA A 1 90 ? -19.415 -4.916 37.074 1.00 78.12 90 ALA A O 1
ATOM 623 N N . THR A 1 91 ? -19.827 -5.635 39.158 1.00 81.06 91 THR A N 1
ATOM 624 C CA . THR A 1 91 ? -19.997 -7.054 38.810 1.00 81.06 91 THR A CA 1
ATOM 625 C C . THR A 1 91 ? -21.289 -7.252 38.026 1.00 81.06 91 THR A C 1
ATOM 627 O O . THR A 1 91 ? -21.307 -7.937 37.001 1.00 81.06 91 THR A O 1
ATOM 630 N N . LYS A 1 92 ? -22.377 -6.600 38.458 1.00 84.62 92 LYS A N 1
ATOM 631 C CA . LYS A 1 92 ? -23.657 -6.602 37.731 1.00 84.62 92 LYS A CA 1
ATOM 632 C C . LYS A 1 92 ? -23.514 -5.917 36.373 1.00 84.62 92 LYS A C 1
ATOM 634 O O . LYS A 1 92 ? -24.023 -6.452 35.389 1.00 84.62 92 LYS A O 1
ATOM 639 N N . ALA A 1 93 ? -22.786 -4.799 36.301 1.00 82.31 93 ALA A N 1
ATOM 640 C CA . ALA A 1 93 ? -22.490 -4.106 35.045 1.00 82.31 93 ALA A CA 1
ATOM 641 C C . ALA A 1 93 ? -21.734 -5.001 34.046 1.00 82.31 93 ALA A C 1
ATOM 643 O O . ALA A 1 93 ? -22.140 -5.095 32.889 1.00 82.31 93 ALA A O 1
ATOM 644 N N . ALA A 1 94 ? -20.708 -5.726 34.501 1.00 80.75 94 ALA A N 1
ATOM 645 C CA . ALA A 1 94 ? -19.949 -6.653 33.659 1.00 80.75 94 ALA A CA 1
ATOM 646 C C . ALA A 1 94 ? -20.779 -7.869 33.203 1.00 80.75 94 ALA A C 1
ATOM 648 O O . ALA A 1 94 ? -20.607 -8.359 32.087 1.00 80.75 94 ALA A O 1
ATOM 649 N N . ALA A 1 95 ? -21.711 -8.345 34.036 1.00 84.56 95 ALA A N 1
ATOM 650 C CA . ALA A 1 95 ? -22.593 -9.469 33.712 1.00 84.56 95 ALA A CA 1
ATOM 651 C C . ALA A 1 95 ? -23.780 -9.091 32.804 1.00 84.56 95 ALA A C 1
ATOM 653 O O . ALA A 1 95 ? -24.4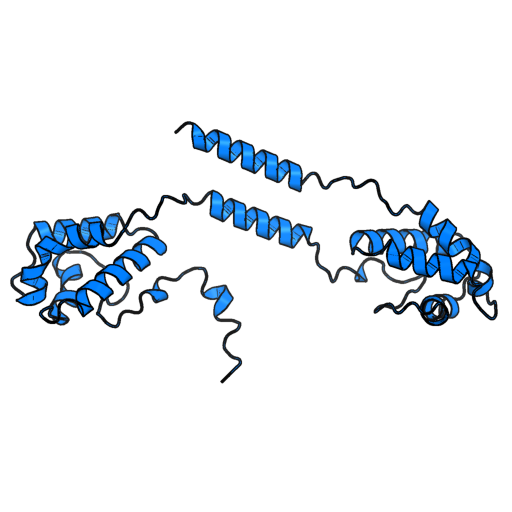12 -9.975 32.216 1.00 84.56 95 ALA A O 1
ATOM 654 N N . LEU A 1 96 ? -24.110 -7.799 32.694 1.00 86.00 96 LEU A N 1
ATOM 655 C CA . LEU A 1 96 ? -25.298 -7.318 31.989 1.00 86.00 96 LEU A CA 1
ATOM 656 C C . LEU A 1 96 ? -25.338 -7.720 30.500 1.00 86.00 96 LEU A C 1
ATOM 658 O O . LEU A 1 96 ? -26.367 -8.259 30.086 1.00 86.00 96 LEU A O 1
ATOM 662 N N . PRO A 1 97 ? -24.268 -7.544 29.689 1.00 83.94 97 PRO A N 1
ATOM 663 C CA . PRO A 1 97 ? -24.298 -7.941 28.280 1.00 83.94 97 PRO A CA 1
ATOM 664 C C . PRO A 1 97 ? -24.604 -9.431 28.112 1.00 83.94 97 PRO A C 1
ATOM 666 O O . PRO A 1 97 ? -25.490 -9.795 27.341 1.00 83.94 97 PRO A O 1
ATOM 669 N N . GLY A 1 98 ? -23.951 -10.283 28.911 1.00 86.19 98 GLY A N 1
ATOM 670 C CA . GLY A 1 98 ? -24.173 -11.728 28.903 1.00 86.19 98 GLY A CA 1
ATOM 671 C C . GLY A 1 98 ? -25.612 -12.104 29.257 1.00 86.19 98 GLY A C 1
ATOM 672 O O . GLY A 1 98 ? -26.232 -12.885 28.537 1.00 86.19 98 GLY A O 1
ATOM 673 N N . LYS A 1 99 ? -26.188 -11.491 30.302 1.00 88.31 99 LYS A N 1
ATOM 674 C CA . LYS A 1 99 ? -27.596 -11.716 30.683 1.00 88.31 99 LYS A CA 1
ATOM 675 C C . LYS A 1 99 ? -28.597 -11.248 29.628 1.00 88.31 99 LYS A C 1
ATOM 677 O O . LYS A 1 99 ? -29.668 -11.830 29.518 1.00 88.31 99 LYS A O 1
ATOM 682 N N . CYS A 1 100 ? -28.243 -10.243 28.833 1.00 89.12 100 CYS A N 1
ATOM 683 C CA . CYS A 1 100 ? -29.074 -9.751 27.736 1.00 89.12 100 CYS A CA 1
ATOM 684 C C . CYS A 1 100 ? -28.833 -10.469 26.395 1.00 89.12 100 CYS A C 1
ATOM 686 O O . CYS A 1 100 ? -29.386 -10.056 25.370 1.00 89.12 100 CYS A O 1
ATOM 688 N N . GLY A 1 101 ? -28.016 -11.531 26.371 1.00 86.88 101 GLY A N 1
ATOM 689 C CA . GLY A 1 101 ? -27.686 -12.278 25.152 1.00 86.88 101 GLY A CA 1
ATOM 690 C C . GLY A 1 101 ? -26.792 -11.499 24.181 1.00 86.88 101 GLY A C 1
ATOM 691 O O . GLY A 1 101 ? -26.775 -11.770 22.981 1.00 86.88 101 GLY A O 1
ATOM 692 N N . VAL A 1 102 ? -26.067 -10.500 24.680 1.00 83.06 102 VAL A N 1
ATOM 693 C CA . VAL A 1 102 ? -25.147 -9.666 23.911 1.00 83.06 102 VAL A CA 1
ATOM 694 C C . VAL A 1 102 ? -23.717 -10.105 24.209 1.00 83.06 102 VAL A C 1
ATOM 696 O O . VAL A 1 102 ? -23.159 -9.810 25.261 1.00 83.06 102 VAL A O 1
ATOM 699 N N . SER A 1 103 ? -23.111 -10.810 23.253 1.00 73.44 103 SER A N 1
ATOM 700 C CA . SER A 1 103 ? -21.686 -11.140 23.304 1.00 73.44 103 SER A CA 1
ATOM 701 C C . SER A 1 103 ? -20.854 -9.948 22.833 1.00 73.44 103 SER A C 1
ATOM 703 O O . SER A 1 103 ? -21.086 -9.408 21.744 1.00 73.44 103 SER A O 1
ATOM 705 N N . ILE A 1 104 ? -19.907 -9.532 23.671 1.00 66.38 104 ILE A N 1
ATOM 706 C CA . ILE A 1 104 ? -18.948 -8.463 23.400 1.00 66.38 104 ILE A CA 1
ATOM 707 C C . ILE A 1 104 ? -17.555 -9.039 23.685 1.00 66.38 104 ILE A C 1
ATOM 709 O O . ILE A 1 104 ? -17.372 -9.663 24.729 1.00 66.38 104 ILE A O 1
ATOM 713 N N . PRO A 1 105 ? -16.563 -8.841 22.798 1.00 58.50 105 PRO A N 1
ATOM 714 C CA . PRO A 1 105 ? -15.213 -9.384 22.976 1.00 58.50 105 PRO A CA 1
ATOM 715 C C . PRO A 1 105 ? -14.379 -8.642 24.039 1.00 58.50 105 PRO A C 1
ATOM 717 O O . PRO A 1 105 ? -13.183 -8.885 24.156 1.00 58.50 105 PRO A O 1
ATOM 720 N N . TYR A 1 106 ? -14.978 -7.720 24.796 1.00 59.09 106 TYR A N 1
ATOM 721 C CA . TYR A 1 106 ? -14.317 -6.940 25.839 1.00 59.09 106 TYR A CA 1
ATOM 722 C C . TYR A 1 106 ? -15.236 -6.745 27.050 1.00 59.09 106 TYR A C 1
ATOM 724 O O . TYR A 1 106 ? -16.461 -6.720 26.922 1.00 59.09 106 TYR A O 1
ATOM 732 N N . SER A 1 107 ? -14.630 -6.598 28.231 1.00 52.41 107 SER A N 1
ATOM 733 C CA . SER A 1 107 ? -15.346 -6.410 29.496 1.00 52.41 107 SER A CA 1
ATOM 734 C C . SER A 1 107 ? -15.718 -4.939 29.712 1.00 52.41 107 SER A C 1
ATOM 736 O O . SER A 1 107 ? -14.882 -4.045 29.544 1.00 52.41 107 SER A O 1
ATOM 738 N N . ILE A 1 108 ? -16.974 -4.681 30.084 1.00 57.94 108 ILE A N 1
ATOM 739 C CA . ILE A 1 108 ? -17.483 -3.341 30.399 1.00 57.94 108 ILE A CA 1
ATOM 740 C C . ILE A 1 108 ? -17.450 -3.166 31.918 1.00 57.94 108 ILE A C 1
ATOM 742 O O . ILE A 1 108 ? -18.195 -3.819 32.642 1.00 57.94 108 ILE A O 1
ATOM 746 N N . SER A 1 109 ? -16.599 -2.265 32.394 1.00 56.38 109 SER A N 1
ATOM 747 C CA . SER A 1 109 ? -16.514 -1.828 33.784 1.00 56.38 109 SER A CA 1
ATOM 748 C C . SER A 1 109 ? -16.709 -0.306 33.846 1.00 56.38 109 SER A C 1
ATOM 750 O O . SER A 1 109 ? -16.272 0.399 32.932 1.00 56.38 109 SER A O 1
ATOM 752 N N . PRO A 1 110 ? -17.312 0.246 34.917 1.00 53.19 110 PRO A N 1
ATOM 753 C CA . PRO A 1 110 ? -17.385 1.696 35.146 1.00 53.19 110 PRO A CA 1
ATOM 754 C C . PRO A 1 110 ? -16.010 2.388 35.164 1.00 53.19 110 PRO A C 1
ATOM 756 O O . PRO A 1 110 ? -15.910 3.595 34.952 1.00 53.19 110 PRO A O 1
ATOM 759 N N . GLN A 1 111 ? -14.946 1.618 35.412 1.00 54.22 111 GLN A N 1
ATOM 760 C CA . GLN A 1 111 ? -13.555 2.070 35.386 1.00 54.22 111 GLN A CA 1
ATOM 761 C C . GLN A 1 111 ? -12.816 1.681 34.099 1.00 54.22 111 GLN A C 1
ATOM 763 O O . GLN A 1 111 ? -11.618 1.938 33.996 1.00 54.22 111 GLN A O 1
ATOM 768 N N . THR A 1 112 ? -13.492 1.062 33.123 1.00 62.22 112 THR A N 1
ATOM 769 C CA . THR A 1 112 ? -12.864 0.680 31.856 1.00 62.22 112 THR A CA 1
ATOM 770 C C . THR A 1 112 ? -12.288 1.917 31.188 1.00 62.22 112 THR A C 1
ATOM 772 O O . THR A 1 112 ? -12.977 2.912 30.950 1.00 62.22 112 THR A O 1
ATOM 775 N N . ASP A 1 113 ? -11.000 1.841 30.869 1.00 59.94 113 ASP A N 1
ATOM 776 C CA . ASP A 1 113 ? -10.354 2.840 30.044 1.00 59.94 113 ASP A CA 1
ATOM 777 C C . ASP A 1 113 ? -10.940 2.763 28.629 1.00 59.94 113 ASP A C 1
ATOM 779 O O . ASP A 1 113 ? -10.641 1.853 27.850 1.00 59.94 113 ASP A O 1
ATOM 783 N N . CYS A 1 114 ? -11.796 3.733 28.299 1.00 65.62 114 CYS A N 1
ATOM 784 C CA . CYS A 1 114 ? -12.398 3.892 26.976 1.00 65.62 114 CYS A CA 1
ATOM 785 C C . CYS A 1 114 ? -11.356 4.129 25.866 1.00 65.62 114 CYS A C 1
ATOM 787 O O . CYS A 1 114 ? -11.705 4.141 24.684 1.00 65.62 114 CYS A O 1
ATOM 789 N N . SER A 1 115 ? -10.079 4.283 26.229 1.00 58.56 115 SER A N 1
ATOM 790 C CA . SER A 1 115 ? -8.940 4.338 25.316 1.00 58.56 115 SER A CA 1
ATOM 791 C C . SER A 1 115 ? -8.486 2.950 24.855 1.00 58.56 115 SER A C 1
ATOM 793 O O . SER A 1 115 ? -7.872 2.844 23.807 1.00 58.56 115 SER A O 1
ATOM 795 N N . ASN A 1 116 ? -8.799 1.850 25.548 1.00 50.28 116 ASN A N 1
ATOM 796 C CA . ASN A 1 116 ? -8.209 0.544 25.205 1.00 50.28 116 ASN A CA 1
ATOM 797 C C . ASN A 1 116 ? -8.976 -0.255 24.127 1.00 50.28 116 ASN A C 1
ATOM 799 O O . ASN A 1 116 ? -8.545 -1.326 23.712 1.00 50.28 116 ASN A O 1
ATOM 803 N N . SER A 1 117 ? -10.078 0.290 23.590 1.00 46.81 117 SER A N 1
ATOM 804 C CA . SER A 1 117 ? -10.638 -0.163 22.298 1.00 46.81 117 SER A CA 1
ATOM 805 C C . SER A 1 117 ? -9.874 0.403 21.083 1.00 46.81 117 SER A C 1
ATOM 807 O O . SER A 1 117 ? -10.257 0.154 19.942 1.00 46.81 117 SER A O 1
ATOM 809 N N . LEU A 1 118 ? -8.774 1.142 21.307 1.00 45.06 118 LEU A N 1
ATOM 810 C CA . LEU A 1 118 ? -7.936 1.776 20.277 1.00 45.06 118 LEU A CA 1
ATOM 811 C C . LEU A 1 118 ? -6.910 0.846 19.602 1.00 45.06 118 LEU A C 1
ATOM 813 O O . LEU A 1 118 ? -6.112 1.330 18.805 1.00 45.06 118 LEU A O 1
ATOM 817 N N . ASN A 1 119 ? -6.953 -0.474 19.815 1.00 41.53 119 ASN A N 1
ATOM 818 C CA . ASN A 1 119 ? -6.199 -1.410 18.961 1.00 41.53 119 ASN A CA 1
ATOM 819 C C . ASN A 1 119 ? -6.894 -1.723 17.625 1.00 41.53 119 ASN A C 1
ATOM 821 O O . ASN A 1 119 ? -6.422 -2.554 16.856 1.00 41.53 119 ASN A O 1
ATOM 825 N N . MET A 1 120 ? -7.965 -1.007 17.281 1.00 40.12 120 MET A N 1
ATOM 826 C CA . MET A 1 120 ? -8.226 -0.687 15.881 1.00 40.12 120 MET A CA 1
ATOM 827 C C . MET A 1 120 ? -7.696 0.715 15.651 1.00 40.12 120 MET A C 1
ATOM 829 O O . MET A 1 120 ? -8.431 1.698 15.747 1.00 40.12 120 MET A O 1
ATOM 833 N N . ALA A 1 121 ? -6.387 0.777 15.398 1.00 41.22 121 ALA A N 1
ATOM 834 C CA . ALA A 1 121 ? -5.726 1.938 14.844 1.00 41.22 121 ALA A CA 1
ATOM 835 C C . ALA A 1 121 ? -6.637 2.540 13.778 1.00 41.22 121 ALA A C 1
ATOM 837 O O . ALA A 1 121 ? -6.923 1.924 12.750 1.00 41.22 121 ALA A O 1
ATOM 838 N N . SER A 1 122 ? -7.148 3.715 14.126 1.00 48.62 122 SER A N 1
ATOM 839 C CA . SER A 1 122 ? -7.621 4.763 13.250 1.00 48.62 122 SER A CA 1
ATOM 840 C C . SER A 1 122 ? -7.439 4.403 11.778 1.00 48.62 122 SER A C 1
ATOM 842 O O . SER A 1 122 ? -6.356 4.544 11.202 1.00 48.62 122 SER A O 1
ATOM 844 N N . SER A 1 123 ? -8.532 3.968 11.148 1.00 50.19 123 SER A N 1
ATOM 845 C CA . SER A 1 123 ? -8.610 3.942 9.693 1.00 50.19 123 SER A CA 1
ATOM 846 C C . SER A 1 123 ? -8.339 5.327 9.112 1.00 50.19 123 SER A C 1
ATOM 848 O O . SER A 1 123 ? -8.104 5.393 7.923 1.00 50.19 123 SER A O 1
ATOM 850 N N . ALA A 1 124 ? -8.291 6.419 9.887 1.00 50.84 124 ALA A N 1
ATOM 851 C CA . ALA A 1 124 ? -7.775 7.687 9.394 1.00 50.84 124 ALA A CA 1
ATOM 852 C C . ALA A 1 124 ? -6.257 7.646 9.171 1.00 50.84 124 ALA A C 1
ATOM 854 O O . ALA A 1 124 ? -5.822 8.142 8.151 1.00 50.84 124 ALA A O 1
ATOM 855 N N . ILE A 1 125 ? -5.439 7.001 10.014 1.00 53.81 125 ILE A N 1
ATOM 856 C CA . ILE A 1 125 ? -3.986 6.892 9.761 1.00 53.81 125 ILE A CA 1
ATOM 857 C C . ILE A 1 125 ? -3.721 5.973 8.568 1.00 53.81 125 ILE A C 1
ATOM 859 O O . ILE A 1 125 ? -2.929 6.330 7.705 1.00 53.81 125 ILE A O 1
ATOM 863 N N . LEU A 1 126 ? -4.420 4.835 8.466 1.00 49.75 126 LEU A N 1
ATOM 864 C CA . LEU A 1 126 ? -4.300 3.950 7.302 1.00 49.75 126 LEU A CA 1
ATOM 865 C C . LEU A 1 126 ? -4.899 4.579 6.036 1.00 49.75 126 LEU A C 1
ATOM 867 O O . LEU A 1 126 ? -4.306 4.438 4.979 1.00 49.75 126 LEU A O 1
ATOM 871 N N . ARG A 1 127 ? -6.023 5.307 6.111 1.00 52.81 127 ARG A N 1
ATOM 872 C CA . ARG A 1 127 ? -6.604 6.034 4.963 1.00 52.81 127 ARG A CA 1
ATOM 873 C C . ARG A 1 127 ? -5.778 7.246 4.576 1.00 52.81 127 ARG A C 1
ATOM 875 O O . ARG A 1 127 ? -5.658 7.485 3.390 1.00 52.81 127 ARG A O 1
ATOM 882 N N . VAL A 1 128 ? -5.196 7.982 5.521 1.00 54.75 128 VAL A N 1
ATOM 883 C CA . VAL A 1 128 ? -4.274 9.095 5.254 1.00 54.75 128 VAL A CA 1
ATOM 884 C C . VAL A 1 128 ? -2.984 8.543 4.674 1.00 54.75 128 VAL A C 1
ATOM 886 O O . VAL A 1 128 ? -2.549 9.047 3.655 1.00 54.75 128 VAL A O 1
ATOM 889 N N . LEU A 1 129 ? -2.421 7.458 5.214 1.00 62.00 129 LEU A N 1
ATOM 890 C CA . LEU A 1 129 ? -1.285 6.773 4.597 1.00 62.00 129 LEU A CA 1
ATOM 891 C C . LEU A 1 129 ? -1.645 6.256 3.206 1.00 62.00 129 LEU A C 1
ATOM 893 O O . LEU A 1 129 ? -0.911 6.542 2.277 1.00 62.00 129 LEU A O 1
ATOM 897 N N . CYS A 1 130 ? -2.774 5.574 3.009 1.00 52.19 130 CYS A N 1
ATOM 898 C CA . CYS A 1 130 ? -3.212 5.103 1.693 1.00 52.19 130 CYS A CA 1
ATOM 899 C C . CYS A 1 130 ? -3.513 6.256 0.730 1.00 52.19 130 CYS A C 1
ATOM 901 O O . CYS A 1 130 ? -3.158 6.148 -0.432 1.00 52.19 130 CYS A O 1
ATOM 903 N N . ALA A 1 131 ? -4.113 7.361 1.173 1.00 57.25 131 ALA A N 1
ATOM 904 C CA . ALA A 1 131 ? -4.416 8.530 0.346 1.00 57.25 131 ALA A CA 1
ATOM 905 C C . ALA A 1 131 ? -3.158 9.336 0.019 1.00 57.25 131 ALA A C 1
ATOM 907 O O . ALA A 1 131 ? -3.021 9.804 -1.104 1.00 57.25 131 ALA A O 1
ATOM 908 N N . VAL A 1 132 ? -2.215 9.451 0.957 1.00 62.00 132 VAL A N 1
ATOM 909 C CA . VAL A 1 132 ? -0.884 10.031 0.739 1.00 62.00 132 VAL A CA 1
ATOM 910 C C . VAL A 1 132 ? -0.075 9.130 -0.187 1.00 62.00 132 VAL A C 1
ATOM 912 O O . VAL A 1 132 ? 0.529 9.636 -1.118 1.00 62.00 132 VAL A O 1
ATOM 915 N N . ILE A 1 133 ? -0.118 7.808 -0.018 1.00 63.34 133 ILE A N 1
ATOM 916 C CA . ILE A 1 133 ? 0.518 6.830 -0.911 1.00 63.34 133 ILE A CA 1
ATOM 917 C C . ILE A 1 133 ? -0.105 6.898 -2.311 1.00 63.34 133 ILE A C 1
ATOM 919 O O . ILE A 1 133 ? 0.634 6.975 -3.284 1.00 63.34 133 ILE A O 1
ATOM 923 N N . VAL A 1 134 ? -1.435 6.940 -2.435 1.00 59.22 134 VAL A N 1
ATOM 924 C CA . VAL A 1 134 ? -2.138 7.103 -3.718 1.00 59.22 134 VAL A CA 1
ATOM 925 C C . VAL A 1 134 ? -1.815 8.463 -4.332 1.00 59.22 134 VAL A C 1
ATOM 927 O O . VAL A 1 134 ? -1.480 8.510 -5.504 1.00 59.22 134 VAL A O 1
ATOM 930 N N . CYS A 1 135 ? -1.802 9.555 -3.565 1.00 56.25 135 CYS A N 1
ATOM 931 C CA . CYS A 1 135 ? -1.369 10.864 -4.058 1.00 56.25 135 CYS A CA 1
ATOM 932 C C . CYS A 1 135 ? 0.093 10.835 -4.511 1.00 56.25 135 CYS A C 1
ATOM 934 O O . CYS A 1 135 ? 0.391 11.341 -5.580 1.00 56.25 135 CYS A O 1
ATOM 936 N N . ILE A 1 136 ? 1.006 10.203 -3.770 1.00 58.78 136 ILE A N 1
ATOM 937 C CA . ILE A 1 136 ? 2.412 10.045 -4.172 1.00 58.78 136 ILE A CA 1
ATOM 938 C C . ILE A 1 136 ? 2.514 9.216 -5.459 1.00 58.78 136 ILE A C 1
ATOM 940 O O . ILE A 1 136 ? 3.293 9.572 -6.341 1.00 58.78 136 ILE A O 1
ATOM 944 N N . MET A 1 137 ? 1.694 8.171 -5.615 1.00 55.28 137 MET A N 1
ATOM 945 C CA . MET A 1 137 ? 1.594 7.436 -6.876 1.00 55.28 137 MET A CA 1
ATOM 946 C C . MET A 1 137 ? 1.049 8.327 -8.003 1.00 55.28 137 MET A C 1
ATOM 948 O O . MET A 1 137 ? 1.558 8.219 -9.108 1.00 55.28 137 MET A O 1
ATOM 952 N N . VAL A 1 138 ? 0.089 9.224 -7.729 1.00 52.72 138 VAL A N 1
ATOM 953 C CA . VAL A 1 138 ? -0.537 10.146 -8.706 1.00 52.72 138 VAL A CA 1
ATOM 954 C C . VAL A 1 138 ? 0.354 11.334 -9.081 1.00 52.72 138 VAL A C 1
ATOM 956 O O . VAL A 1 138 ? 0.191 11.922 -10.150 1.00 52.72 138 VAL A O 1
ATOM 959 N N . ILE A 1 139 ? 1.317 11.691 -8.228 1.00 48.50 139 ILE A N 1
ATOM 960 C CA . ILE A 1 139 ? 2.273 12.782 -8.470 1.00 48.50 139 ILE A CA 1
ATOM 961 C C . ILE A 1 139 ? 3.552 12.270 -9.149 1.00 48.50 139 ILE A C 1
ATOM 963 O O . ILE A 1 139 ? 4.226 13.051 -9.825 1.00 48.50 139 ILE A O 1
ATOM 967 N N . ALA A 1 140 ? 3.884 10.977 -9.037 1.00 47.59 140 ALA A N 1
ATOM 968 C CA . ALA A 1 140 ? 4.784 10.379 -10.014 1.00 47.59 140 ALA A CA 1
ATOM 969 C C . ALA A 1 140 ? 4.088 10.509 -11.373 1.00 47.59 140 ALA A C 1
ATOM 971 O O . ALA A 1 140 ? 2.919 10.135 -11.479 1.00 47.59 140 ALA A O 1
ATOM 972 N N . PRO A 1 141 ? 4.737 11.070 -12.405 1.00 46.34 141 PRO A N 1
ATOM 973 C CA . PRO A 1 141 ? 4.132 11.057 -13.715 1.00 46.34 141 PRO A CA 1
ATOM 974 C C . PRO A 1 141 ? 3.912 9.582 -14.045 1.00 46.34 141 PRO A C 1
ATOM 976 O O . PRO A 1 141 ? 4.866 8.860 -14.335 1.00 46.34 141 PRO A O 1
ATOM 979 N N . TYR A 1 142 ? 2.656 9.133 -14.054 1.00 51.81 142 TYR A N 1
ATOM 980 C CA . TYR A 1 142 ? 2.246 8.116 -15.008 1.00 51.81 142 TYR A CA 1
ATOM 981 C C . TYR A 1 142 ? 2.367 8.776 -16.384 1.00 51.81 142 TYR A C 1
ATOM 983 O O . TYR A 1 142 ? 1.390 9.085 -17.059 1.00 51.81 142 TYR A O 1
ATOM 991 N N . ALA A 1 143 ? 3.601 9.089 -16.774 1.00 46.59 143 ALA A N 1
ATOM 992 C CA . ALA A 1 143 ? 3.939 9.051 -18.163 1.00 46.59 143 ALA A CA 1
ATOM 993 C C . ALA A 1 143 ? 3.612 7.613 -18.553 1.00 46.59 143 ALA A C 1
ATOM 995 O O . ALA A 1 143 ? 4.086 6.660 -17.926 1.00 46.59 143 ALA A O 1
ATOM 996 N N . GLU A 1 144 ? 2.717 7.472 -19.520 1.00 50.53 144 GLU A N 1
ATOM 997 C CA . GLU A 1 144 ? 2.668 6.304 -20.387 1.00 50.53 144 GLU A CA 1
ATOM 998 C C . GLU A 1 144 ? 4.105 5.788 -20.533 1.00 50.53 144 GLU A C 1
ATOM 1000 O O . GLU A 1 144 ? 4.989 6.593 -20.826 1.00 50.53 144 GLU A O 1
ATOM 1005 N N . ALA A 1 145 ? 4.365 4.522 -20.181 1.00 50.88 145 ALA A N 1
ATOM 1006 C CA . ALA A 1 145 ? 5.725 3.989 -20.101 1.00 50.88 145 ALA A CA 1
ATOM 1007 C C . ALA A 1 145 ? 6.527 4.442 -21.330 1.00 50.88 145 ALA A C 1
ATOM 1009 O O . ALA A 1 145 ? 6.215 4.033 -22.448 1.00 50.88 145 ALA A O 1
ATOM 1010 N N . ALA A 1 146 ? 7.502 5.335 -21.122 1.00 62.12 146 ALA A N 1
ATOM 1011 C CA . ALA A 1 146 ? 8.169 6.016 -22.228 1.00 62.12 146 ALA A CA 1
ATOM 1012 C C . ALA A 1 146 ? 8.874 4.996 -23.129 1.00 62.12 146 ALA A C 1
ATOM 1014 O O . ALA A 1 146 ? 8.919 5.158 -24.345 1.00 62.12 146 ALA A O 1
ATOM 1015 N N . ILE A 1 147 ? 9.357 3.901 -22.532 1.00 72.50 147 ILE A N 1
ATOM 1016 C CA . ILE A 1 147 ? 10.031 2.809 -23.224 1.00 72.50 147 ILE A CA 1
ATOM 1017 C C . ILE A 1 147 ? 9.062 1.664 -23.530 1.00 72.50 147 ILE A C 1
ATOM 1019 O O . ILE A 1 147 ? 8.486 1.051 -22.631 1.00 72.50 147 ILE A O 1
ATOM 1023 N N . ASN A 1 148 ? 8.976 1.294 -24.808 1.00 83.44 148 ASN A N 1
ATOM 1024 C CA . ASN A 1 148 ? 8.325 0.075 -25.291 1.00 83.44 148 ASN A CA 1
ATOM 1025 C C . ASN A 1 148 ? 9.320 -0.802 -26.079 1.00 83.44 148 ASN A C 1
ATOM 1027 O O . ASN A 1 148 ? 10.416 -0.365 -26.431 1.00 83.44 148 ASN A O 1
ATOM 1031 N N . CYS A 1 149 ? 8.953 -2.052 -26.379 1.00 82.56 149 CYS A N 1
ATOM 1032 C CA . CYS A 1 149 ? 9.864 -2.968 -27.077 1.00 82.56 149 CYS A CA 1
ATOM 1033 C C . CYS A 1 149 ? 10.204 -2.539 -28.510 1.00 82.56 149 CYS A C 1
ATOM 1035 O O . CYS A 1 149 ? 11.289 -2.868 -28.986 1.00 82.56 149 CYS A O 1
ATOM 1037 N N . GLY A 1 150 ? 9.325 -1.782 -29.174 1.00 85.88 150 GLY A N 1
ATOM 1038 C CA . GLY A 1 150 ? 9.594 -1.218 -30.496 1.00 85.88 150 GLY A CA 1
ATOM 1039 C C . GLY A 1 150 ? 10.769 -0.244 -30.451 1.00 85.88 150 GLY A C 1
ATOM 1040 O O . GLY A 1 150 ? 11.746 -0.421 -31.172 1.00 85.88 150 GLY A O 1
ATOM 1041 N N . MET A 1 151 ? 10.741 0.708 -29.525 1.00 83.50 151 MET A N 1
ATOM 1042 C CA . MET A 1 151 ? 11.827 1.666 -29.310 1.00 83.50 151 MET A CA 1
ATOM 1043 C C . MET A 1 151 ? 13.147 0.967 -28.929 1.00 83.50 151 MET A C 1
ATOM 1045 O O . MET A 1 151 ? 14.191 1.240 -29.520 1.00 83.50 151 MET A O 1
ATOM 1049 N N . VAL A 1 152 ? 13.106 -0.015 -28.020 1.00 84.12 152 VAL A N 1
ATOM 1050 C CA . VAL A 1 152 ? 14.294 -0.815 -27.653 1.00 84.12 152 VAL A CA 1
ATOM 1051 C C . VAL A 1 152 ? 14.885 -1.525 -28.869 1.00 84.12 152 VAL A C 1
ATOM 1053 O O . VAL A 1 152 ? 16.101 -1.520 -29.063 1.00 84.12 152 VAL A O 1
ATOM 1056 N N . SER A 1 153 ? 14.029 -2.102 -29.715 1.00 84.25 153 SER A N 1
ATOM 1057 C CA . SER A 1 153 ? 14.466 -2.770 -30.940 1.00 84.25 153 SER A CA 1
ATOM 1058 C C . SER A 1 153 ? 15.101 -1.795 -31.934 1.00 84.25 153 SER A C 1
ATOM 1060 O O . SER A 1 153 ? 16.121 -2.126 -32.529 1.00 84.25 153 SER A O 1
ATOM 1062 N N . GLN A 1 154 ? 14.583 -0.569 -32.052 1.00 87.12 154 GLN A N 1
ATOM 1063 C CA . GLN A 1 154 ? 15.135 0.456 -32.941 1.00 87.12 154 GLN A CA 1
ATOM 1064 C C . GLN A 1 154 ? 16.519 0.931 -32.487 1.00 87.12 154 GLN A C 1
ATOM 1066 O O . GLN A 1 154 ? 17.416 1.087 -33.314 1.00 87.12 154 GLN A O 1
ATOM 1071 N N . HIS A 1 155 ? 16.728 1.095 -31.179 1.00 86.38 155 HIS A N 1
ATOM 1072 C CA . HIS A 1 155 ? 18.038 1.462 -30.638 1.00 86.38 155 HIS A CA 1
ATOM 1073 C C . HIS A 1 155 ? 19.077 0.337 -30.744 1.00 86.38 155 HIS A C 1
ATOM 1075 O O . HIS A 1 155 ? 20.269 0.627 -30.850 1.00 86.38 155 HIS A O 1
ATOM 1081 N N . LEU A 1 156 ? 18.654 -0.933 -30.731 1.00 87.62 156 LEU A N 1
ATOM 1082 C CA . LEU A 1 156 ? 19.556 -2.094 -30.781 1.00 87.62 156 LEU A CA 1
ATOM 1083 C C . LEU A 1 156 ? 19.717 -2.715 -32.175 1.00 87.62 156 LEU A C 1
ATOM 1085 O O . LEU A 1 156 ? 20.675 -3.455 -32.385 1.00 87.62 156 LEU A O 1
ATOM 1089 N N . ALA A 1 157 ? 18.855 -2.396 -33.141 1.00 89.81 157 ALA A N 1
ATOM 1090 C CA . ALA A 1 157 ? 18.979 -2.830 -34.534 1.00 89.81 157 ALA A CA 1
ATOM 1091 C C . ALA A 1 157 ? 20.393 -2.630 -35.129 1.00 89.81 157 ALA A C 1
ATOM 1093 O O . ALA A 1 157 ? 20.941 -3.587 -35.682 1.00 89.81 157 ALA A O 1
ATOM 1094 N N . PRO A 1 158 ? 21.065 -1.468 -34.969 1.00 92.12 158 PRO A N 1
ATOM 1095 C CA . PRO A 1 158 ? 22.431 -1.289 -35.478 1.00 92.12 158 PRO A CA 1
ATOM 1096 C C . PRO A 1 158 ? 23.501 -2.143 -34.770 1.00 92.12 158 PRO A C 1
ATOM 1098 O O . PRO A 1 158 ? 24.656 -2.145 -35.200 1.00 92.12 158 PRO A O 1
ATOM 1101 N N . CYS A 1 159 ? 23.158 -2.848 -33.686 1.00 89.19 159 CYS A N 1
ATOM 1102 C CA . CYS A 1 159 ? 24.076 -3.693 -32.921 1.00 89.19 159 CYS A CA 1
ATOM 1103 C C . CYS A 1 159 ? 24.106 -5.156 -33.375 1.00 89.19 159 CYS A C 1
ATOM 1105 O O . CYS A 1 159 ? 24.999 -5.882 -32.939 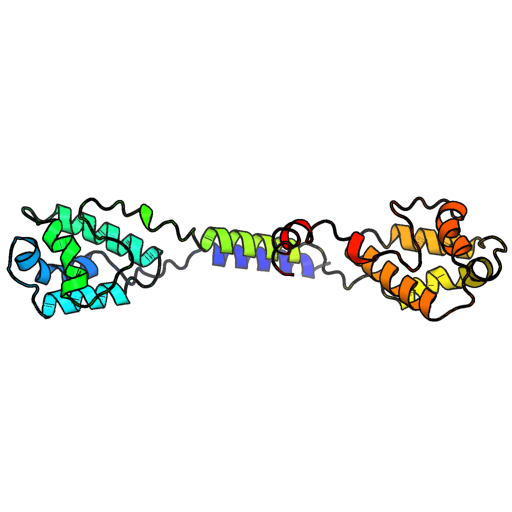1.00 89.19 159 CYS A O 1
ATOM 1107 N N . ILE A 1 160 ? 23.182 -5.598 -34.236 1.00 88.31 160 ILE A N 1
ATOM 1108 C CA . ILE A 1 160 ? 23.013 -7.019 -34.599 1.00 88.31 160 ILE A CA 1
ATOM 1109 C C . ILE A 1 160 ? 24.323 -7.642 -35.103 1.00 88.31 160 ILE A C 1
ATOM 1111 O O . ILE A 1 160 ? 24.739 -8.672 -34.583 1.00 88.31 160 ILE A O 1
ATOM 1115 N N . GLY A 1 161 ? 25.052 -6.971 -36.002 1.00 89.25 161 GLY A N 1
ATOM 1116 C CA . GLY A 1 161 ? 26.320 -7.498 -36.527 1.00 89.25 161 GLY A CA 1
ATOM 1117 C C . GLY A 1 161 ? 27.390 -7.743 -35.452 1.00 89.25 161 GLY A C 1
ATOM 1118 O O . GLY A 1 161 ? 28.110 -8.741 -35.512 1.00 89.25 161 GLY A O 1
ATOM 1119 N N . PHE A 1 162 ? 27.455 -6.887 -34.425 1.00 89.56 162 PHE A N 1
ATOM 1120 C CA . PHE A 1 162 ? 28.334 -7.109 -33.273 1.00 89.56 162 PHE A CA 1
ATOM 1121 C C . PHE A 1 162 ? 27.808 -8.228 -32.370 1.00 89.56 162 PHE A C 1
ATOM 1123 O O . PHE A 1 162 ? 28.582 -9.054 -31.891 1.00 89.56 162 PHE A O 1
ATOM 1130 N N . LEU A 1 163 ? 26.496 -8.268 -32.135 1.00 87.75 163 LEU A N 1
ATOM 1131 C CA . LEU A 1 163 ? 25.862 -9.276 -31.288 1.00 87.75 163 LEU A CA 1
ATOM 1132 C C . LEU A 1 163 ? 26.026 -10.691 -31.857 1.00 87.75 163 LEU A C 1
ATOM 1134 O O . LEU A 1 163 ? 26.278 -11.614 -31.087 1.00 87.75 163 LEU A O 1
ATOM 1138 N N . GLU A 1 164 ? 25.970 -10.857 -33.174 1.00 87.56 164 GLU A N 1
ATOM 1139 C CA . GLU A 1 164 ? 26.145 -12.144 -33.857 1.00 87.56 164 GLU A CA 1
ATOM 1140 C C . GLU A 1 164 ? 27.626 -12.499 -34.041 1.00 87.56 164 GLU A C 1
ATOM 1142 O O . GLU A 1 164 ? 28.091 -13.536 -33.571 1.00 87.56 164 GLU A O 1
ATOM 1147 N N . ASN A 1 165 ? 28.398 -11.605 -34.669 1.00 89.31 165 ASN A N 1
ATOM 1148 C CA . ASN A 1 165 ? 29.718 -11.940 -35.215 1.00 89.31 165 ASN A CA 1
ATOM 1149 C C . ASN A 1 165 ? 30.888 -11.296 -34.455 1.00 89.31 165 ASN A C 1
ATOM 1151 O O . ASN A 1 165 ? 32.049 -11.551 -34.764 1.00 89.31 165 ASN A O 1
ATOM 1155 N N . GLY A 1 166 ? 30.617 -10.441 -33.463 1.00 85.00 166 GLY A N 1
ATOM 1156 C CA . GLY A 1 166 ? 31.646 -9.804 -32.632 1.00 85.00 166 GLY A CA 1
ATOM 1157 C C . GLY A 1 166 ? 32.480 -8.729 -33.338 1.00 85.00 166 GLY A C 1
ATOM 1158 O O . GLY A 1 166 ? 33.326 -8.103 -32.694 1.00 85.00 166 GLY A O 1
ATOM 1159 N N . GLN A 1 167 ? 32.235 -8.463 -34.627 1.00 85.12 167 GLN A N 1
ATOM 1160 C CA . GLN A 1 167 ? 32.790 -7.307 -35.332 1.00 85.12 167 GLN A CA 1
ATOM 1161 C C . GLN A 1 167 ? 32.286 -6.038 -34.648 1.00 85.12 167 GLN A C 1
ATOM 1163 O O . GLN A 1 167 ? 31.079 -5.856 -34.528 1.00 85.12 167 GLN A O 1
ATOM 1168 N N . GLY A 1 168 ? 33.221 -5.232 -34.131 1.00 84.81 168 GLY A N 1
ATOM 1169 C CA . GLY A 1 168 ? 32.990 -4.200 -33.112 1.00 84.81 168 GLY A CA 1
ATOM 1170 C C . GLY A 1 168 ? 31.724 -3.349 -33.299 1.00 84.81 168 GLY A C 1
ATOM 1171 O O . GLY A 1 168 ? 31.307 -3.098 -34.430 1.00 84.81 168 GLY A O 1
ATOM 1172 N N . PRO A 1 169 ? 31.112 -2.870 -32.197 1.00 89.88 169 PRO A N 1
ATOM 1173 C CA . PRO A 1 169 ? 29.871 -2.119 -32.287 1.00 89.88 169 PRO A CA 1
ATOM 1174 C C . PRO A 1 169 ? 30.082 -0.852 -33.115 1.00 89.88 169 PRO A C 1
ATOM 1176 O O . PRO A 1 169 ? 31.040 -0.103 -32.913 1.00 89.88 169 PRO A O 1
ATOM 1179 N N . THR A 1 170 ? 29.171 -0.611 -34.052 1.00 94.94 170 THR A N 1
ATOM 1180 C CA . THR A 1 170 ? 29.180 0.608 -34.860 1.00 94.94 170 THR A CA 1
ATOM 1181 C C . THR A 1 170 ? 28.934 1.837 -33.982 1.00 94.94 170 THR A C 1
ATOM 1183 O O . THR A 1 170 ? 28.364 1.747 -32.890 1.00 94.94 170 THR A O 1
ATOM 1186 N N . ALA A 1 171 ? 29.304 3.023 -34.472 1.00 94.31 171 ALA A N 1
ATOM 1187 C CA . ALA A 1 171 ? 28.974 4.271 -33.783 1.00 94.31 171 ALA A CA 1
ATOM 1188 C C . ALA A 1 171 ? 27.455 4.405 -33.556 1.00 94.31 171 ALA A C 1
ATOM 1190 O O . ALA A 1 171 ? 27.029 4.771 -32.463 1.00 94.31 171 ALA A O 1
ATOM 1191 N N . ALA A 1 172 ? 26.645 4.019 -34.550 1.00 92.88 172 ALA A N 1
ATOM 1192 C CA . ALA A 1 172 ? 25.187 3.989 -34.450 1.00 92.88 172 ALA A CA 1
ATOM 1193 C C . ALA A 1 172 ? 24.697 3.037 -33.346 1.00 92.88 172 ALA A C 1
ATOM 1195 O O . ALA A 1 172 ? 23.835 3.416 -32.554 1.00 92.88 172 ALA A O 1
ATOM 1196 N N . CYS A 1 173 ? 25.297 1.846 -33.237 1.00 92.88 173 CYS A N 1
ATOM 1197 C CA . CYS A 1 173 ? 25.013 0.911 -32.150 1.00 92.88 173 CYS A CA 1
ATOM 1198 C C . CYS A 1 173 ? 25.270 1.546 -30.780 1.00 92.88 173 CYS A C 1
ATOM 1200 O O . CYS A 1 173 ? 24.389 1.562 -29.921 1.00 92.88 173 CYS A O 1
ATOM 1202 N N . CYS A 1 174 ? 26.443 2.145 -30.573 1.00 93.69 174 CYS A N 1
ATOM 1203 C CA . CYS A 1 174 ? 26.750 2.746 -29.278 1.00 93.69 174 CYS A CA 1
ATOM 1204 C C . CYS A 1 174 ? 25.935 4.007 -28.972 1.00 93.69 174 CYS A C 1
ATOM 1206 O O . CYS A 1 174 ? 25.650 4.265 -27.802 1.00 93.69 174 CYS A O 1
ATOM 1208 N N . THR A 1 175 ? 25.511 4.767 -29.983 1.00 93.88 175 THR A N 1
ATOM 1209 C CA . THR A 1 175 ? 24.539 5.854 -29.803 1.00 93.88 175 THR A CA 1
ATOM 1210 C C . THR A 1 175 ? 23.208 5.313 -29.287 1.00 93.88 175 THR A C 1
ATOM 1212 O O . THR A 1 175 ? 22.693 5.837 -28.302 1.00 93.88 175 THR A O 1
ATOM 1215 N N . GLY A 1 176 ? 22.697 4.223 -29.868 1.00 87.00 176 GLY A N 1
ATOM 1216 C CA . GLY A 1 176 ? 21.471 3.569 -29.404 1.00 87.00 176 GLY A CA 1
ATOM 1217 C C . GLY A 1 176 ? 21.575 3.043 -27.970 1.00 87.00 176 GLY A C 1
ATOM 1218 O O . GLY A 1 176 ? 20.702 3.306 -27.147 1.00 87.00 176 GLY A O 1
ATOM 1219 N N . VAL A 1 177 ? 22.685 2.387 -27.618 1.00 88.06 177 VAL A N 1
ATOM 1220 C CA . VAL A 1 177 ? 22.921 1.882 -26.250 1.00 88.06 177 VAL A CA 1
ATOM 1221 C C . VAL A 1 177 ? 22.976 3.021 -25.220 1.00 88.06 177 VAL A C 1
ATOM 1223 O O . VAL A 1 177 ? 22.460 2.884 -24.110 1.00 88.06 177 VAL A O 1
ATOM 1226 N N . ARG A 1 178 ? 23.573 4.167 -25.567 1.00 88.25 178 ARG A N 1
ATOM 1227 C CA . ARG A 1 178 ? 23.602 5.347 -24.683 1.00 88.25 178 ARG A CA 1
ATOM 1228 C C . ARG A 1 178 ? 22.241 6.024 -24.575 1.00 88.25 178 ARG A C 1
ATOM 1230 O O . ARG A 1 178 ? 21.893 6.441 -23.476 1.00 88.25 178 ARG A O 1
ATOM 1237 N N . ALA A 1 179 ? 21.481 6.101 -25.667 1.00 86.50 179 ALA A N 1
ATOM 1238 C CA . ALA A 1 179 ? 20.113 6.614 -25.648 1.00 86.50 179 ALA A CA 1
ATOM 1239 C C . ALA A 1 179 ? 19.248 5.789 -24.688 1.00 86.50 179 ALA A C 1
ATOM 1241 O O . ALA A 1 179 ? 18.689 6.346 -23.750 1.00 86.50 179 ALA A O 1
ATOM 1242 N N . LEU A 1 180 ? 19.298 4.456 -24.789 1.00 81.94 180 LEU A N 1
ATOM 1243 C CA . LEU A 1 180 ? 18.604 3.564 -23.856 1.00 81.94 180 LEU A CA 1
ATOM 1244 C C . LEU A 1 180 ? 19.024 3.770 -22.397 1.00 81.94 180 LEU A C 1
ATOM 1246 O O . LEU A 1 180 ? 18.179 3.706 -21.510 1.00 81.94 180 LEU A O 1
ATOM 1250 N N . LYS A 1 181 ? 20.304 4.049 -22.120 1.00 82.81 181 LYS A N 1
ATOM 1251 C CA . LYS A 1 181 ? 20.767 4.378 -20.759 1.00 82.81 181 LYS A CA 1
ATOM 1252 C C . LYS A 1 181 ? 20.145 5.680 -20.242 1.00 82.81 181 LYS A C 1
ATOM 1254 O O . LYS A 1 181 ? 19.782 5.758 -19.070 1.00 82.81 181 LYS A O 1
ATOM 1259 N N . THR A 1 182 ? 20.079 6.696 -21.096 1.00 82.75 182 THR A N 1
ATOM 1260 C CA . THR A 1 182 ? 19.540 8.021 -20.763 1.00 82.75 182 THR A CA 1
ATOM 1261 C C . THR A 1 182 ? 18.022 8.002 -20.639 1.00 82.75 182 THR A C 1
ATOM 1263 O O . THR A 1 182 ? 17.479 8.744 -19.833 1.00 82.75 182 THR A O 1
ATOM 1266 N N . GLU A 1 183 ? 17.340 7.149 -21.398 1.00 78.75 183 GLU A N 1
ATOM 1267 C CA . GLU A 1 183 ? 15.883 7.026 -21.384 1.00 78.75 183 GLU A CA 1
ATOM 1268 C C . GLU A 1 183 ? 15.404 6.097 -20.261 1.00 78.75 183 GLU A C 1
ATOM 1270 O O . GLU A 1 183 ? 14.417 6.396 -19.591 1.00 78.75 183 GLU A O 1
ATOM 1275 N N . ALA A 1 184 ? 16.132 5.012 -19.966 1.00 75.75 184 ALA A N 1
ATOM 1276 C CA . ALA A 1 184 ? 15.781 4.052 -18.916 1.00 75.75 184 ALA A CA 1
ATOM 1277 C C . ALA A 1 184 ? 16.204 4.535 -17.518 1.00 75.75 184 ALA A C 1
ATOM 1279 O O . ALA A 1 184 ? 16.955 3.870 -16.795 1.00 75.75 184 ALA A O 1
ATOM 1280 N N . THR A 1 185 ? 15.729 5.714 -17.124 1.00 73.88 185 THR A N 1
ATOM 1281 C CA . THR A 1 185 ? 16.053 6.317 -15.822 1.00 73.88 185 THR A CA 1
ATOM 1282 C C . THR A 1 185 ? 15.278 5.665 -14.684 1.00 73.88 185 THR A C 1
ATOM 1284 O O . THR A 1 185 ? 15.837 5.453 -13.601 1.00 73.88 185 THR A O 1
ATOM 1287 N N . THR A 1 186 ? 14.025 5.270 -14.931 1.00 70.81 186 THR A N 1
ATOM 1288 C CA . THR A 1 186 ? 13.159 4.692 -13.904 1.00 70.81 186 THR A CA 1
ATOM 1289 C C . THR A 1 186 ? 13.340 3.183 -13.770 1.00 70.81 186 THR A C 1
ATOM 1291 O O . THR A 1 186 ? 13.762 2.472 -14.684 1.00 70.81 186 THR A O 1
ATOM 1294 N N . THR A 1 187 ? 12.970 2.662 -12.602 1.00 70.50 187 THR A N 1
ATOM 1295 C CA . THR A 1 187 ? 12.884 1.219 -12.347 1.00 70.50 187 THR A CA 1
ATOM 1296 C C . THR A 1 187 ? 11.976 0.508 -13.354 1.00 70.50 187 THR A C 1
ATOM 1298 O O . THR A 1 187 ? 12.291 -0.598 -13.792 1.00 70.50 187 THR A O 1
ATOM 1301 N N . GLN A 1 188 ? 10.863 1.131 -13.743 1.00 70.81 188 GLN A N 1
ATOM 1302 C CA . GLN A 1 188 ? 9.897 0.534 -14.663 1.00 70.81 188 GLN A CA 1
ATOM 1303 C C . GLN A 1 188 ? 10.435 0.474 -16.097 1.00 70.81 188 GLN A C 1
ATOM 1305 O O . GLN A 1 188 ? 10.266 -0.542 -16.776 1.00 70.81 188 GLN A O 1
ATOM 1310 N N . ASP A 1 189 ? 11.145 1.512 -16.532 1.00 76.56 189 ASP A N 1
ATOM 1311 C CA . ASP A 1 189 ? 11.770 1.561 -17.855 1.00 76.56 189 ASP A CA 1
ATOM 1312 C C . ASP A 1 189 ? 12.885 0.520 -17.973 1.00 76.56 189 ASP A C 1
ATOM 1314 O O . ASP A 1 189 ? 12.927 -0.238 -18.941 1.00 76.56 189 ASP A O 1
ATOM 1318 N N . LYS A 1 190 ? 13.723 0.384 -16.934 1.00 77.75 190 LYS A N 1
ATOM 1319 C CA . LYS A 1 190 ? 14.768 -0.655 -16.860 1.00 77.75 190 LYS A CA 1
ATOM 1320 C C . LYS A 1 190 ? 14.182 -2.063 -16.957 1.00 77.75 190 LYS A C 1
ATOM 1322 O O . LYS A 1 190 ? 14.708 -2.897 -17.694 1.00 77.75 190 LYS A O 1
ATOM 1327 N N . ARG A 1 191 ? 13.065 -2.334 -16.269 1.00 76.06 191 ARG A N 1
ATOM 1328 C CA . ARG A 1 191 ? 12.350 -3.623 -16.363 1.00 76.06 191 ARG A CA 1
ATOM 1329 C C . ARG A 1 191 ? 11.781 -3.865 -17.752 1.00 76.06 191 ARG A C 1
ATOM 1331 O O . ARG A 1 191 ? 11.851 -4.985 -18.255 1.00 76.06 191 ARG A O 1
ATOM 1338 N N . THR A 1 192 ? 11.189 -2.842 -18.359 1.00 80.94 192 THR A N 1
ATOM 1339 C CA . THR A 1 192 ? 10.577 -2.957 -19.686 1.00 80.94 192 THR A CA 1
ATOM 1340 C C . THR A 1 192 ? 11.646 -3.201 -20.739 1.00 80.94 192 THR A C 1
ATOM 1342 O O . THR A 1 192 ? 11.575 -4.218 -21.425 1.00 80.94 192 THR A O 1
ATOM 1345 N N . ALA A 1 193 ? 12.710 -2.396 -20.760 1.00 80.81 193 ALA A N 1
ATOM 1346 C CA . ALA A 1 193 ? 13.871 -2.619 -21.614 1.00 80.81 193 ALA A CA 1
ATOM 1347 C C . ALA A 1 193 ? 14.474 -4.020 -21.418 1.00 80.81 193 ALA A C 1
ATOM 1349 O O . ALA A 1 193 ? 14.698 -4.730 -22.397 1.00 80.81 193 ALA A O 1
ATOM 1350 N N . CYS A 1 194 ? 14.663 -4.465 -20.169 1.00 80.38 194 CYS A N 1
ATOM 1351 C CA . CYS A 1 194 ? 15.185 -5.800 -19.862 1.00 80.38 194 CYS A CA 1
ATOM 1352 C C . CYS A 1 194 ? 14.307 -6.925 -20.432 1.00 80.38 194 CYS A C 1
ATOM 1354 O O . CYS A 1 194 ? 14.819 -7.828 -21.092 1.00 80.38 194 CYS A O 1
ATOM 1356 N N . ARG A 1 195 ? 12.980 -6.860 -20.249 1.00 82.25 195 ARG A N 1
ATOM 1357 C CA . ARG A 1 195 ? 12.047 -7.867 -20.792 1.00 82.25 195 ARG A CA 1
ATOM 1358 C C . ARG A 1 195 ? 12.042 -7.893 -22.319 1.00 82.25 195 ARG A C 1
ATOM 1360 O O . ARG A 1 195 ? 12.015 -8.976 -22.904 1.00 82.25 195 ARG A O 1
ATOM 1367 N N . CYS A 1 196 ? 12.113 -6.728 -22.960 1.00 83.00 196 CYS A N 1
ATOM 1368 C CA . CYS A 1 196 ? 12.201 -6.626 -24.415 1.00 83.00 196 CYS A CA 1
ATOM 1369 C C . CYS A 1 196 ? 13.504 -7.246 -24.940 1.00 83.00 196 CYS A C 1
ATOM 1371 O O . CYS A 1 196 ? 13.467 -8.064 -25.857 1.00 83.00 196 CYS A O 1
ATOM 1373 N N . MET A 1 197 ? 14.644 -6.934 -24.312 1.00 80.38 197 MET A N 1
ATOM 1374 C CA . MET A 1 197 ? 15.943 -7.518 -24.669 1.00 80.38 197 MET A CA 1
ATOM 1375 C C . MET A 1 197 ? 15.981 -9.032 -24.441 1.00 80.38 197 MET A C 1
ATOM 1377 O O . MET A 1 197 ? 16.501 -9.755 -25.285 1.00 80.38 197 MET A O 1
ATOM 1381 N N . LYS A 1 198 ? 15.392 -9.529 -23.345 1.00 79.19 198 LYS A N 1
ATOM 1382 C CA . LYS A 1 198 ? 15.292 -10.970 -23.069 1.00 79.19 198 LYS A CA 1
ATOM 1383 C C . LYS A 1 198 ? 14.471 -11.691 -24.136 1.00 79.19 198 LYS A C 1
ATOM 1385 O O . LYS A 1 198 ? 14.917 -12.710 -24.649 1.00 79.19 198 LYS A O 1
ATOM 1390 N N . SER A 1 199 ? 13.319 -11.128 -24.498 1.00 77.69 199 SER A N 1
ATOM 1391 C CA . SER A 1 199 ? 12.447 -11.682 -25.542 1.00 77.69 199 SER A CA 1
ATOM 1392 C C . SER A 1 199 ? 13.158 -11.727 -26.899 1.00 77.69 199 SER A C 1
ATOM 1394 O O . SER A 1 199 ? 13.090 -12.733 -27.603 1.00 77.69 199 SER A O 1
ATOM 1396 N N . ALA A 1 200 ? 13.908 -10.673 -27.240 1.00 76.44 200 ALA A N 1
ATOM 1397 C CA . ALA A 1 200 ? 14.731 -10.647 -28.444 1.00 76.44 200 ALA A CA 1
ATOM 1398 C C . ALA A 1 200 ? 15.853 -11.701 -28.395 1.00 76.44 200 ALA A C 1
ATOM 1400 O O . ALA A 1 200 ? 15.995 -12.482 -29.328 1.00 76.44 200 ALA A O 1
ATOM 1401 N N . ALA A 1 201 ? 16.598 -11.803 -27.290 1.00 74.62 201 ALA A N 1
ATOM 1402 C CA . ALA A 1 201 ? 17.663 -12.797 -27.138 1.00 74.62 201 ALA A CA 1
ATOM 1403 C C . ALA A 1 201 ? 17.153 -14.244 -27.266 1.00 74.62 201 ALA A C 1
ATOM 1405 O O . ALA A 1 201 ? 17.849 -15.093 -27.813 1.00 74.62 201 ALA A O 1
ATOM 1406 N N . THR A 1 202 ? 15.929 -14.528 -26.809 1.00 75.19 202 THR A N 1
ATOM 1407 C CA . THR A 1 202 ? 15.301 -15.846 -26.9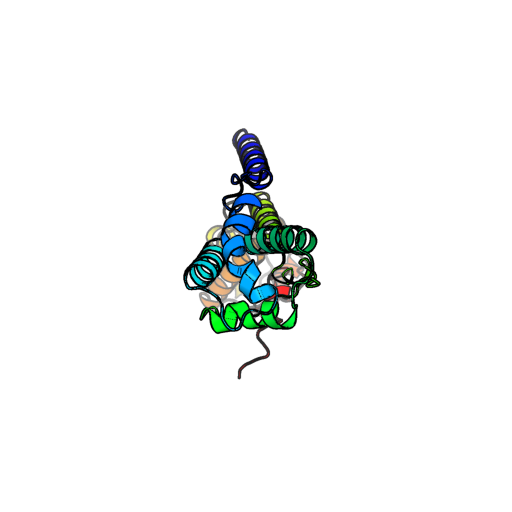95 1.00 75.19 202 THR A CA 1
ATOM 1408 C C . THR A 1 202 ? 14.797 -16.092 -28.416 1.00 75.19 202 THR A C 1
ATOM 1410 O O . THR A 1 202 ? 14.765 -17.238 -28.850 1.00 75.19 202 THR A O 1
ATOM 1413 N N . ALA A 1 203 ? 14.396 -15.044 -29.140 1.00 77.25 203 ALA A N 1
ATOM 1414 C CA . ALA A 1 203 ? 13.875 -15.162 -30.501 1.00 77.25 203 ALA A CA 1
ATOM 1415 C C . ALA A 1 203 ? 14.984 -15.321 -31.559 1.00 77.25 203 ALA A C 1
ATOM 1417 O O . ALA A 1 203 ? 14.727 -15.861 -32.632 1.00 77.25 203 ALA A O 1
ATOM 1418 N N . PHE A 1 204 ? 16.209 -14.877 -31.257 1.00 76.56 204 PHE A N 1
ATOM 1419 C CA . PHE A 1 204 ? 17.345 -14.896 -32.183 1.00 76.56 204 PHE A CA 1
ATOM 1420 C C . PHE A 1 204 ? 18.503 -15.745 -31.629 1.00 76.56 204 PHE A C 1
ATOM 1422 O O . PHE A 1 204 ? 19.402 -15.214 -30.974 1.00 76.56 204 PHE A O 1
ATOM 1429 N N . PRO A 1 205 ? 18.537 -17.060 -31.916 1.00 75.69 205 PRO A N 1
ATOM 1430 C CA . PRO A 1 205 ? 19.561 -17.967 -31.388 1.00 75.69 205 PRO A CA 1
ATOM 1431 C C . PRO A 1 205 ? 20.974 -17.697 -31.935 1.00 75.69 205 PRO A C 1
ATOM 1433 O O . PRO A 1 205 ? 21.946 -18.196 -31.377 1.00 75.69 205 PRO A O 1
ATOM 1436 N N . ALA A 1 206 ? 21.102 -16.900 -33.003 1.00 80.56 206 ALA A N 1
ATOM 1437 C CA . ALA A 1 206 ? 22.385 -16.475 -33.566 1.00 80.56 206 ALA A CA 1
ATOM 1438 C C . ALA A 1 206 ? 23.131 -15.439 -32.697 1.00 80.56 206 ALA A C 1
ATOM 1440 O O . ALA A 1 206 ? 24.304 -15.159 -32.940 1.00 80.56 206 ALA A O 1
ATOM 1441 N N . ILE A 1 207 ? 22.481 -14.868 -31.674 1.00 82.69 207 ILE A N 1
ATOM 1442 C CA . ILE A 1 207 ? 23.099 -13.880 -30.784 1.00 82.69 207 ILE A CA 1
ATOM 1443 C C . ILE A 1 207 ? 24.125 -14.550 -29.863 1.00 82.69 207 ILE A C 1
ATOM 1445 O O . ILE A 1 207 ? 23.820 -15.461 -29.093 1.00 82.69 207 ILE A O 1
ATOM 1449 N N . ASN A 1 208 ? 25.352 -14.031 -29.871 1.00 81.06 208 ASN A N 1
ATOM 1450 C CA . ASN A 1 208 ? 26.418 -14.504 -29.004 1.00 81.06 208 ASN A CA 1
ATOM 1451 C C . ASN A 1 208 ? 26.363 -13.822 -27.633 1.00 81.06 208 ASN A C 1
ATOM 1453 O O . ASN A 1 208 ? 26.560 -12.612 -27.482 1.00 81.06 208 ASN A O 1
ATOM 1457 N N . GLN A 1 209 ? 26.193 -14.631 -26.593 1.00 79.50 209 GLN A N 1
ATOM 1458 C CA . GLN A 1 209 ? 26.015 -14.126 -25.240 1.00 79.50 209 GLN A CA 1
ATOM 1459 C C . GLN A 1 209 ? 27.234 -13.388 -24.664 1.00 79.50 209 GLN A C 1
ATOM 1461 O O . GLN A 1 209 ? 27.083 -12.490 -23.830 1.00 79.50 209 GLN A O 1
ATOM 1466 N N . LYS A 1 210 ? 28.444 -13.728 -25.122 1.00 82.62 210 LYS A N 1
ATOM 1467 C CA . LYS A 1 210 ? 29.674 -13.025 -24.729 1.00 82.62 210 LYS A CA 1
ATOM 1468 C C . LYS A 1 210 ? 29.691 -11.606 -25.298 1.00 82.62 210 LYS A C 1
ATOM 1470 O O . LYS A 1 210 ? 30.123 -10.680 -24.614 1.00 82.62 210 LYS A O 1
ATOM 1475 N N . ASN A 1 211 ? 29.162 -11.424 -26.508 1.00 84.50 211 ASN A N 1
ATOM 1476 C CA . ASN A 1 211 ? 29.064 -10.115 -27.150 1.00 84.50 211 ASN A CA 1
ATOM 1477 C C . ASN A 1 211 ? 28.009 -9.245 -26.459 1.00 84.50 211 ASN A C 1
ATOM 1479 O O . ASN A 1 211 ? 28.280 -8.080 -26.182 1.00 84.50 211 ASN A O 1
ATOM 1483 N N . VAL A 1 212 ? 26.863 -9.820 -26.076 1.00 81.81 212 VAL A N 1
ATOM 1484 C CA . VAL A 1 212 ? 25.833 -9.128 -25.274 1.00 81.81 212 VAL A CA 1
ATOM 1485 C C . VAL A 1 212 ? 26.425 -8.559 -23.979 1.00 81.81 212 VAL A C 1
ATOM 1487 O O . VAL A 1 212 ? 26.233 -7.382 -23.683 1.00 81.81 212 VAL A O 1
ATOM 1490 N N . ALA A 1 213 ? 27.199 -9.358 -23.237 1.00 80.12 213 ALA A N 1
ATOM 1491 C CA . ALA A 1 213 ? 27.823 -8.918 -21.985 1.00 80.12 213 ALA A CA 1
ATOM 1492 C C . ALA A 1 213 ? 28.934 -7.868 -22.196 1.00 80.12 213 ALA A C 1
ATOM 1494 O O . ALA A 1 213 ? 29.156 -7.008 -21.343 1.00 80.12 213 ALA A O 1
ATOM 1495 N N . ALA A 1 214 ? 29.635 -7.917 -23.332 1.00 84.31 214 ALA A N 1
ATOM 1496 C CA . ALA A 1 214 ? 30.707 -6.980 -23.661 1.00 84.31 214 ALA A CA 1
ATOM 1497 C C . ALA A 1 214 ? 30.205 -5.644 -24.241 1.00 84.31 214 ALA A C 1
ATOM 1499 O O . ALA A 1 214 ? 30.936 -4.651 -24.192 1.00 84.31 214 ALA A O 1
ATOM 1500 N N . LEU A 1 215 ? 28.987 -5.609 -24.795 1.00 84.25 215 LEU A N 1
ATOM 1501 C CA . LEU A 1 215 ? 28.445 -4.459 -25.523 1.00 84.25 215 LEU A CA 1
ATOM 1502 C C . LEU A 1 215 ? 28.399 -3.163 -24.687 1.00 84.25 215 LEU A C 1
ATOM 1504 O O . LEU A 1 215 ? 28.920 -2.155 -25.171 1.00 84.25 215 LEU A O 1
ATOM 1508 N N . PRO A 1 216 ? 27.862 -3.140 -23.445 1.00 84.81 216 PRO A N 1
ATOM 1509 C CA . PRO A 1 216 ? 27.786 -1.903 -22.665 1.00 84.81 216 PRO A CA 1
ATOM 1510 C C . PRO A 1 216 ? 29.168 -1.287 -22.436 1.00 84.81 216 PRO A C 1
ATOM 1512 O O . PRO A 1 216 ? 29.385 -0.111 -22.729 1.00 84.81 216 PRO A O 1
ATOM 1515 N N . ASN A 1 217 ? 30.136 -2.112 -22.029 1.00 85.06 217 ASN A N 1
ATOM 1516 C CA . ASN A 1 217 ? 31.506 -1.678 -21.764 1.00 85.06 217 ASN A CA 1
ATOM 1517 C C . ASN A 1 217 ? 32.202 -1.173 -23.033 1.00 85.06 217 ASN A C 1
ATOM 1519 O O . ASN A 1 217 ? 32.837 -0.121 -23.003 1.00 85.06 217 ASN A O 1
ATOM 1523 N N . LYS A 1 218 ? 32.028 -1.859 -24.172 1.00 87.81 218 LYS A N 1
ATOM 1524 C CA . LYS A 1 218 ? 32.569 -1.401 -25.464 1.00 87.81 218 LYS A CA 1
ATOM 1525 C C . LYS A 1 218 ? 31.949 -0.086 -25.941 1.00 87.81 218 LYS A C 1
ATOM 1527 O O . LYS A 1 218 ? 32.606 0.659 -26.659 1.00 87.81 218 LYS A O 1
ATOM 1532 N N . CYS A 1 219 ? 30.729 0.228 -25.512 1.00 89.12 219 CYS A N 1
ATOM 1533 C CA . CYS A 1 219 ? 30.073 1.503 -25.796 1.00 89.12 219 CYS A CA 1
ATOM 1534 C C . CYS A 1 219 ? 30.321 2.600 -24.744 1.00 89.12 219 CYS A C 1
ATOM 1536 O O . CYS A 1 219 ? 29.793 3.711 -24.890 1.00 89.12 219 CYS A O 1
ATOM 1538 N N . GLY A 1 220 ? 31.136 2.328 -23.716 1.00 87.19 220 GLY A N 1
ATOM 1539 C CA . GLY A 1 220 ? 31.430 3.263 -22.623 1.00 87.19 220 GLY A CA 1
ATOM 1540 C C . GLY A 1 220 ? 30.269 3.433 -21.637 1.00 87.19 220 GLY A C 1
ATOM 1541 O O . GLY A 1 220 ? 30.162 4.452 -20.958 1.00 87.19 220 GLY A O 1
ATOM 1542 N N . VAL A 1 221 ? 29.361 2.459 -21.580 1.00 83.06 221 VAL A N 1
ATOM 1543 C CA . VAL A 1 221 ? 28.194 2.453 -20.700 1.00 83.06 221 VAL A CA 1
ATOM 1544 C C . VAL A 1 221 ? 28.434 1.487 -19.547 1.00 83.06 221 VAL A C 1
ATOM 1546 O O . VAL A 1 221 ? 28.386 0.274 -19.714 1.00 83.06 221 VAL A O 1
ATOM 1549 N N . SER A 1 222 ? 28.655 2.042 -18.356 1.00 70.19 222 SER A N 1
ATOM 1550 C CA . SER A 1 222 ? 28.679 1.262 -17.117 1.00 70.19 222 SER A CA 1
ATOM 1551 C C . SER A 1 222 ? 27.247 1.001 -16.635 1.00 70.19 222 SER A C 1
ATOM 1553 O O . SER A 1 222 ? 26.476 1.952 -16.455 1.00 70.19 222 SER A O 1
ATOM 1555 N N . ILE A 1 223 ? 26.891 -0.277 -16.467 1.00 64.56 223 ILE A N 1
ATOM 1556 C CA . ILE A 1 223 ? 25.602 -0.736 -15.932 1.00 64.56 223 ILE A CA 1
ATOM 1557 C C . ILE A 1 223 ? 25.876 -1.489 -14.621 1.00 64.56 223 ILE A C 1
ATOM 1559 O O . ILE A 1 223 ? 26.657 -2.441 -14.632 1.00 64.56 223 ILE A O 1
ATOM 1563 N N . PRO A 1 224 ? 25.253 -1.104 -13.493 1.00 53.34 224 PRO A N 1
ATOM 1564 C CA . PRO A 1 224 ? 25.328 -1.886 -12.267 1.00 53.34 224 PRO A CA 1
ATOM 1565 C C . PRO A 1 224 ? 24.507 -3.178 -12.425 1.00 53.34 224 PRO A C 1
ATOM 1567 O O . PRO A 1 224 ? 23.283 -3.130 -12.559 1.00 53.34 224 PRO A O 1
ATOM 1570 N N . GLY A 1 225 ? 25.191 -4.325 -12.421 1.00 53.81 225 GLY A N 1
ATOM 1571 C CA . GLY A 1 225 ? 24.605 -5.662 -12.592 1.00 53.81 225 GLY A CA 1
ATOM 1572 C C . GLY A 1 225 ? 24.821 -6.250 -13.993 1.00 53.81 225 GLY A C 1
ATOM 1573 O O . GLY A 1 225 ? 24.753 -5.548 -14.999 1.00 53.81 225 GLY A O 1
ATOM 1574 N N . ALA A 1 226 ? 25.113 -7.553 -14.060 1.00 48.25 226 ALA A N 1
ATOM 1575 C CA . ALA A 1 226 ? 25.383 -8.259 -15.311 1.00 48.25 226 ALA A CA 1
ATOM 1576 C C . ALA A 1 226 ? 24.113 -8.379 -16.176 1.00 48.25 226 ALA A C 1
ATOM 1578 O O . ALA A 1 226 ? 23.090 -8.888 -15.715 1.00 48.25 226 ALA A O 1
ATOM 1579 N N . VAL A 1 227 ? 24.189 -7.939 -17.436 1.00 53.72 227 VAL A N 1
ATOM 1580 C CA . VAL A 1 227 ? 23.125 -8.092 -18.442 1.00 53.72 227 VAL A CA 1
ATOM 1581 C C . VAL A 1 227 ? 23.433 -9.321 -19.300 1.00 53.72 227 VAL A C 1
ATOM 1583 O O . VAL A 1 227 ? 24.399 -9.351 -20.059 1.00 53.72 227 VAL A O 1
ATOM 1586 N N . GLY A 1 228 ? 22.610 -10.351 -19.157 1.00 53.09 228 GLY A N 1
ATOM 1587 C CA . GLY A 1 228 ? 22.657 -11.621 -19.859 1.00 53.09 228 GLY A CA 1
ATOM 1588 C C . GLY A 1 228 ? 21.249 -12.204 -20.048 1.00 53.09 228 GLY A C 1
ATOM 1589 O O . GLY A 1 228 ? 20.267 -11.614 -19.599 1.00 53.09 228 GLY A O 1
ATOM 1590 N N . PRO A 1 229 ? 21.103 -13.376 -20.686 1.00 49.09 229 PRO A N 1
ATOM 1591 C CA . PRO A 1 229 ? 19.795 -13.938 -21.038 1.00 49.09 229 PRO A CA 1
ATOM 1592 C C . PRO A 1 229 ? 19.103 -14.553 -19.803 1.00 49.09 229 PRO A C 1
ATOM 1594 O O . PRO A 1 229 ? 17.891 -14.756 -19.774 1.00 49.09 229 PRO A O 1
ATOM 1597 N N . GLN A 1 230 ? 19.902 -14.800 -18.760 1.00 49.56 230 GLN A N 1
ATOM 1598 C CA . GLN A 1 230 ? 19.542 -15.263 -17.428 1.00 49.56 230 GLN A CA 1
ATOM 1599 C C . GLN A 1 230 ? 19.412 -14.102 -16.435 1.00 49.56 230 GLN A C 1
ATOM 1601 O O . GLN A 1 230 ? 19.184 -14.338 -15.253 1.00 49.56 230 GLN A O 1
ATOM 1606 N N . THR A 1 231 ? 19.567 -12.847 -16.878 1.00 62.69 231 THR A N 1
ATOM 1607 C CA . THR A 1 231 ? 19.368 -11.706 -15.985 1.00 62.69 231 THR A CA 1
ATOM 1608 C C . THR A 1 231 ? 17.908 -11.663 -15.581 1.00 62.69 231 THR A C 1
ATOM 1610 O O . THR A 1 231 ? 17.003 -11.538 -16.412 1.00 62.69 231 THR A O 1
ATOM 1613 N N . ASP A 1 232 ? 17.684 -11.793 -14.281 1.00 63.47 232 ASP A N 1
ATOM 1614 C CA . ASP A 1 232 ? 16.367 -11.634 -13.708 1.00 63.47 232 ASP A CA 1
ATOM 1615 C C . ASP A 1 232 ? 15.984 -10.153 -13.768 1.00 63.47 232 ASP A C 1
ATOM 1617 O O . ASP A 1 232 ? 16.443 -9.323 -12.984 1.00 63.47 232 ASP A O 1
ATOM 1621 N N . CYS A 1 233 ? 15.127 -9.816 -14.732 1.00 68.06 233 CYS A N 1
ATOM 1622 C CA . CYS A 1 233 ? 14.603 -8.467 -14.912 1.00 68.06 233 CYS A CA 1
ATOM 1623 C C . CYS A 1 233 ? 13.805 -7.965 -13.693 1.00 68.06 233 CYS A C 1
ATOM 1625 O O . CYS A 1 233 ? 13.512 -6.772 -13.615 1.00 68.06 233 CYS A O 1
ATOM 1627 N N . SER A 1 234 ? 13.472 -8.841 -12.739 1.00 61.81 234 SER A N 1
ATOM 1628 C CA . SER A 1 234 ? 12.795 -8.516 -11.477 1.00 61.81 234 SER A CA 1
ATOM 1629 C C . SER A 1 234 ? 13.744 -7.908 -10.439 1.00 61.81 234 SER A C 1
ATOM 1631 O O . SER A 1 234 ? 13.289 -7.166 -9.570 1.00 61.81 234 SER A O 1
ATOM 1633 N N . GLN A 1 235 ? 15.059 -8.126 -10.567 1.00 61.97 235 GLN A N 1
ATOM 1634 C CA . GLN A 1 235 ? 16.096 -7.598 -9.662 1.00 61.97 235 GLN A CA 1
ATOM 1635 C C . GLN A 1 235 ? 16.177 -6.067 -9.652 1.00 61.97 235 GLN A C 1
ATOM 1637 O O . GLN A 1 235 ? 16.613 -5.468 -8.674 1.00 61.97 235 GLN A O 1
ATOM 1642 N N . TYR A 1 236 ? 15.686 -5.396 -10.696 1.00 55.28 236 TYR A N 1
ATOM 1643 C CA . TYR A 1 236 ? 15.595 -3.933 -10.714 1.00 55.28 236 TYR A CA 1
ATOM 1644 C C . TYR A 1 236 ? 14.506 -3.393 -9.768 1.00 55.28 236 TYR A C 1
ATOM 1646 O O . TYR A 1 236 ? 14.231 -2.198 -9.751 1.00 55.28 236 TYR A O 1
ATOM 1654 N N . SER A 1 237 ? 13.867 -4.249 -8.965 1.00 46.97 237 SER A N 1
ATOM 1655 C CA . SER A 1 237 ? 12.794 -3.908 -8.040 1.00 46.97 237 SER A CA 1
ATOM 1656 C C . SER A 1 237 ? 13.217 -3.320 -6.693 1.00 46.97 237 SER A C 1
ATOM 1658 O O . SER A 1 237 ? 12.827 -3.833 -5.647 1.00 46.97 237 SER A O 1
ATOM 1660 N N . SER A 1 238 ? 13.850 -2.150 -6.681 1.00 45.22 238 SER A N 1
ATOM 1661 C CA . SER A 1 238 ? 13.886 -1.353 -5.444 1.00 45.22 238 SER A CA 1
ATOM 1662 C C . SER A 1 238 ? 12.647 -0.471 -5.323 1.00 45.22 238 SER A C 1
ATOM 1664 O O . SER A 1 238 ? 12.610 0.625 -5.874 1.00 45.22 238 SER A O 1
ATOM 1666 N N . PHE A 1 239 ? 11.612 -1.025 -4.672 1.00 34.50 239 PHE A N 1
ATOM 1667 C CA . PHE A 1 239 ? 10.863 -0.424 -3.543 1.00 34.50 239 PHE A CA 1
ATOM 1668 C C . PHE A 1 239 ? 9.694 -1.322 -3.080 1.00 34.50 239 PHE A C 1
ATOM 1670 O O . PHE A 1 239 ? 9.335 -1.303 -1.909 1.00 34.50 239 PHE A O 1
ATOM 1677 N N . LEU A 1 240 ? 9.138 -2.166 -3.962 1.00 38.22 240 LEU A N 1
ATOM 1678 C CA . LEU A 1 240 ? 8.019 -3.063 -3.616 1.00 38.22 240 LEU A CA 1
ATOM 1679 C C . LEU A 1 240 ? 8.475 -4.388 -2.969 1.00 38.22 240 LEU A C 1
ATOM 1681 O O . LEU A 1 240 ? 7.735 -4.991 -2.195 1.00 38.22 240 LEU A O 1
ATOM 1685 N N . PHE A 1 241 ? 9.711 -4.824 -3.236 1.00 34.03 241 PHE A N 1
ATOM 1686 C CA . PHE A 1 241 ? 10.247 -6.086 -2.709 1.00 34.03 241 PHE A CA 1
ATOM 1687 C C . PHE A 1 241 ? 10.522 -6.050 -1.196 1.00 34.03 241 PHE A C 1
ATOM 1689 O O . PHE A 1 241 ? 10.445 -7.090 -0.552 1.00 34.03 241 PHE A O 1
ATOM 1696 N N . LEU A 1 242 ? 10.720 -4.868 -0.592 1.00 30.91 242 LEU A N 1
ATOM 1697 C CA . LEU A 1 242 ? 10.867 -4.758 0.867 1.00 30.91 242 LEU A CA 1
ATOM 1698 C C . LEU A 1 242 ? 9.570 -5.079 1.634 1.00 30.91 242 LEU A C 1
ATOM 1700 O O . LEU A 1 242 ? 9.643 -5.468 2.794 1.00 30.91 242 LEU A O 1
ATOM 1704 N N . PHE A 1 243 ? 8.396 -4.983 0.998 1.00 30.58 243 PHE A N 1
ATOM 1705 C CA . PHE A 1 243 ? 7.123 -5.346 1.637 1.00 30.58 243 PHE A CA 1
ATOM 1706 C C . PHE A 1 243 ? 6.670 -6.783 1.344 1.00 30.58 243 PHE A C 1
ATOM 1708 O O . PHE A 1 243 ? 5.918 -7.348 2.134 1.00 30.58 243 PHE A O 1
ATOM 1715 N N . ILE A 1 244 ? 7.129 -7.394 0.246 1.00 37.34 244 ILE A N 1
ATOM 1716 C CA . ILE A 1 244 ? 6.686 -8.739 -0.166 1.00 37.34 244 ILE A CA 1
ATOM 1717 C C . ILE A 1 244 ? 7.624 -9.836 0.371 1.00 37.34 244 ILE A C 1
ATOM 1719 O O . ILE A 1 244 ? 7.159 -10.925 0.713 1.00 37.34 244 ILE A O 1
ATOM 1723 N N . SER A 1 245 ? 8.918 -9.550 0.554 1.00 28.67 245 SER A N 1
ATOM 1724 C CA . SER A 1 245 ? 9.877 -10.543 1.065 1.00 28.67 245 SER A CA 1
ATOM 1725 C C . SER A 1 245 ? 9.738 -10.865 2.557 1.00 28.67 245 SER A C 1
ATOM 1727 O O . SER A 1 245 ? 10.283 -11.866 2.991 1.00 28.67 245 SER A O 1
ATOM 1729 N N . SER A 1 246 ? 8.957 -10.108 3.338 1.00 31.55 246 SER A N 1
ATOM 1730 C CA . SER A 1 246 ? 8.707 -10.441 4.755 1.00 31.55 246 SER A CA 1
ATOM 1731 C C . SER A 1 246 ? 7.590 -11.481 4.964 1.00 31.55 246 SER A C 1
ATOM 1733 O O . SER A 1 246 ? 7.225 -11.770 6.101 1.00 31.55 246 SER A O 1
ATOM 1735 N N . LYS A 1 247 ? 6.982 -12.021 3.891 1.00 35.25 247 LYS A N 1
ATOM 1736 C CA . LYS A 1 247 ? 5.814 -12.918 4.012 1.00 35.25 247 LYS A CA 1
ATOM 1737 C C . LYS A 1 247 ? 5.876 -14.222 3.212 1.00 35.25 247 LYS A C 1
ATOM 1739 O O . LYS A 1 247 ? 4.908 -14.969 3.257 1.00 35.25 247 LYS A O 1
ATOM 1744 N N . SER A 1 248 ? 6.976 -14.510 2.513 1.00 34.03 248 SER A N 1
ATOM 1745 C CA . SER A 1 248 ? 7.088 -15.741 1.703 1.00 34.03 248 SER A CA 1
ATOM 1746 C C . SER A 1 248 ? 7.994 -16.827 2.305 1.00 34.03 248 SER A C 1
ATOM 1748 O O . SER A 1 248 ? 8.085 -17.900 1.726 1.00 34.03 248 SER A O 1
ATOM 1750 N N . ASP A 1 249 ? 8.570 -16.619 3.496 1.00 36.81 249 ASP A N 1
ATOM 1751 C CA . ASP A 1 249 ? 9.167 -17.688 4.322 1.00 36.81 249 ASP A CA 1
ATOM 1752 C C . ASP A 1 249 ? 8.105 -18.400 5.188 1.00 36.81 249 ASP A C 1
ATOM 1754 O O . ASP A 1 249 ? 8.273 -18.544 6.394 1.00 36.81 249 ASP A O 1
ATOM 1758 N N . ILE A 1 250 ? 6.978 -18.815 4.598 1.00 37.59 250 ILE A N 1
ATOM 1759 C CA . ILE A 1 250 ? 6.077 -19.851 5.139 1.00 37.59 250 ILE A CA 1
ATOM 1760 C C . ILE A 1 250 ? 5.435 -20.558 3.930 1.00 37.59 250 ILE A C 1
ATOM 1762 O O . ILE A 1 250 ? 4.609 -19.966 3.239 1.00 37.59 250 ILE A O 1
ATOM 1766 N N . GLN A 1 251 ? 5.780 -21.843 3.767 1.00 34.72 251 GLN A N 1
ATOM 1767 C CA . GLN A 1 251 ? 5.313 -22.843 2.780 1.00 34.72 251 GLN A CA 1
ATOM 1768 C C . GLN A 1 251 ? 6.057 -22.797 1.431 1.00 34.72 251 GLN A C 1
ATOM 1770 O O . GLN A 1 251 ? 5.935 -21.828 0.695 1.00 34.72 251 GLN A O 1
ATOM 1775 N N . SER A 1 252 ? 6.820 -23.808 1.010 1.00 31.72 252 SER A N 1
ATOM 1776 C CA . SER A 1 252 ? 6.924 -25.223 1.390 1.00 31.72 252 SER A CA 1
ATOM 1777 C C . SER A 1 252 ? 8.311 -25.760 1.037 1.00 31.72 252 SER A C 1
ATOM 1779 O O . SER A 1 252 ? 8.993 -25.124 0.204 1.00 31.72 252 SER A O 1
#

Radius of gyration: 33.03 Å; chains: 1; bounding box: 70×49×81 Å

Foldseek 3Di:
DVVVVVVVVVLVVVVVVLVPDPVPVLPDDLVLLLVLQVQVLCQQLPDPAGDPSNLVSVVVLCVSCPDLVSLLNSLVSVLVSVVVDPRGDQVSQQCRCVRSVHDDPDGRGNPDDSCVSCVVPPVSVVVVVVSVVVVVVVVPPPPVQPDALVLLCVLQVQVVCCQQPVPARDPSNLVSVVVLVVSCPDLVSLLRSLVSVLVVCVVDVSGDFVSVQCSCVSSVHDDPDTRGNPPDSCVSDPPCCVVVVVPPPPDD

Sequence (252 aa):
MASSAFLKLACAVLMCMVVIAPHAEAALTCSTVTKDIAQCISYLKGGDSPSDACCSGVKTLKSLASTPEDKKTACNCLKTAAASVSGLDATKAAALPGKCGVSIPYSISPQTDCSNSLNMASSAILRVLCAVIVCIMVIAPYAEAAINCGMVSQHLAPCIGFLENGQGPTAACCTGVRALKTEATTTQDKRTACRCMKSAATAFPAINQKNVAALPNKCGVSIPGAVGPQTDCSQYSSFLFLFISSKSDIQS

Organism: Chenopodium quinoa (NCBI:txid63459)

InterPro domains:
  IPR000528 Plant non-specific lipid-transfer protein/Par allergen [PR00382] (29-45)
  IPR000528 Plant non-specific lipid-transfer protein/Par allergen [PR00382] (49-63)
  IPR000528 Plant non-specific lipid-transfer protein/Par allergen [PR00382] (70-85)
  IPR000528 Plant non-specific lipid-transfer protein/Par allergen [PR00382] (87-104)
  IPR000528 Plant non-specific lipid-transfer protein/Par allergen [PR00382] (105-116)
  IPR000528 Plant non-specific lipid-transfer protein/Par allergen [PTHR33076] (9-115)
  IPR016140 Bifunctional inhibitor/plant lipid transfer protein/seed storage helical domain [PF00234] (30-114)
  IPR016140 Bifunctional inhibitor/plant lipid transfer protein/seed storage helical domain [PF00234] (149-233)
  IPR016140 Bifunctional inhibitor/plant lipid transfer protein/seed storage helical domain [SM00499] (30-114)
  IPR016140 Bifunctional inhibitor/plant lipid transfer protein/seed storage helical domain [SM00499] (149-233)
  IPR036312 Bifunctional inhibitor/plant lipid transfer protein/seed storage helical domain superfamily [G3DSA:1.10.110.10] (28-117)
  IPR036312 Bifunctional inhibitor/plant lipid transfer protein/seed storage helical domain superfamily [G3DSA:1.10.110.10] (146-236)
  IPR036312 Bifunctional inhibitor/plant lipid transfer protein/seed storage helical domain superfamily [SSF47699] (29-116)
  IPR036312 Bifunctional inhibitor/plant lipid transfer protein/seed storage helical domain superfamily [SSF47699] (147-236)